Protein AF-A0A7S2SNA8-F1 (afdb_monomer_lite)

Organism: NCBI:txid1034831

Structure (mmCIF, N/CA/C/O backbone):
data_AF-A0A7S2SNA8-F1
#
_entry.id   AF-A0A7S2SNA8-F1
#
loop_
_atom_site.group_PDB
_atom_site.id
_atom_site.type_symbol
_atom_site.label_atom_id
_atom_site.label_alt_id
_atom_site.label_comp_id
_atom_site.label_asym_id
_atom_site.label_entity_id
_atom_site.label_seq_id
_atom_site.pdbx_PDB_ins_code
_atom_site.Cartn_x
_atom_site.Cartn_y
_atom_site.Cartn_z
_atom_site.occupancy
_atom_site.B_iso_or_equiv
_atom_site.auth_seq_id
_atom_site.auth_comp_id
_atom_site.auth_asym_id
_atom_site.auth_atom_id
_atom_site.pdbx_PDB_model_num
ATOM 1 N N . ASP A 1 1 ? 14.862 50.363 -11.320 1.00 38.59 1 ASP A N 1
ATOM 2 C CA . ASP A 1 1 ? 14.269 49.642 -10.188 1.00 38.59 1 ASP A CA 1
ATOM 3 C C . ASP A 1 1 ? 14.462 48.146 -10.403 1.00 38.59 1 ASP A C 1
ATOM 5 O O . ASP A 1 1 ? 13.887 47.581 -11.326 1.00 38.59 1 ASP A O 1
ATOM 9 N N . PHE A 1 2 ? 15.420 47.554 -9.689 1.00 38.72 2 PHE A N 1
ATOM 10 C CA . PHE A 1 2 ? 15.957 46.203 -9.902 1.00 38.72 2 PHE A CA 1
ATOM 11 C C . PHE A 1 2 ? 15.585 45.321 -8.699 1.00 38.72 2 PHE A C 1
ATOM 13 O O . PHE A 1 2 ? 16.387 45.181 -7.785 1.00 38.72 2 PHE A O 1
ATOM 20 N N . THR A 1 3 ? 14.384 44.734 -8.673 1.00 37.47 3 THR A N 1
ATOM 21 C CA . THR A 1 3 ? 13.951 43.837 -7.574 1.00 37.47 3 THR A CA 1
ATOM 22 C C . THR A 1 3 ? 12.912 42.788 -8.014 1.00 37.47 3 THR A C 1
ATOM 24 O O . THR A 1 3 ? 11.894 42.579 -7.364 1.00 37.47 3 THR A O 1
ATOM 27 N N . ARG A 1 4 ? 13.162 42.064 -9.115 1.00 33.78 4 ARG A N 1
ATOM 28 C CA . ARG A 1 4 ? 12.485 40.774 -9.373 1.00 33.78 4 ARG A CA 1
ATOM 29 C C . ARG A 1 4 ? 13.491 39.633 -9.208 1.00 33.78 4 ARG A C 1
ATOM 31 O O . ARG A 1 4 ? 14.472 39.623 -9.956 1.00 33.78 4 ARG A O 1
ATOM 38 N N . PRO A 1 5 ? 13.287 38.674 -8.287 1.00 30.11 5 PRO A N 1
ATOM 39 C CA . PRO A 1 5 ? 14.091 37.462 -8.266 1.00 30.11 5 PRO A CA 1
ATOM 40 C C . PRO A 1 5 ? 13.868 36.694 -9.571 1.00 30.11 5 PRO A C 1
ATOM 42 O O . PRO A 1 5 ? 12.736 36.422 -9.972 1.00 30.11 5 PRO A O 1
ATOM 45 N N . ARG A 1 6 ? 14.967 36.397 -10.266 1.00 32.38 6 ARG A N 1
ATOM 46 C CA . ARG A 1 6 ? 14.988 35.531 -11.445 1.00 32.38 6 ARG A CA 1
ATOM 47 C C . ARG A 1 6 ? 14.644 34.110 -11.006 1.00 32.38 6 ARG A C 1
ATOM 49 O O . ARG A 1 6 ? 15.236 33.601 -10.060 1.00 32.38 6 ARG A O 1
ATOM 56 N N . THR A 1 7 ? 13.716 33.478 -11.712 1.00 28.47 7 THR A N 1
ATOM 57 C CA . THR A 1 7 ? 13.429 32.049 -11.595 1.00 28.47 7 THR A CA 1
ATOM 58 C C . THR A 1 7 ? 14.688 31.251 -11.932 1.00 28.47 7 THR A C 1
ATOM 60 O O . THR A 1 7 ? 15.226 31.355 -13.034 1.00 28.47 7 THR A O 1
ATOM 63 N N . MET A 1 8 ? 15.177 30.461 -10.979 1.00 22.31 8 MET A N 1
ATOM 64 C CA . MET A 1 8 ? 16.245 29.498 -11.225 1.00 22.31 8 MET A CA 1
ATOM 65 C C . MET A 1 8 ? 15.582 28.176 -11.611 1.00 22.31 8 MET A C 1
ATOM 67 O O . MET A 1 8 ? 15.071 27.450 -10.767 1.00 22.31 8 MET A O 1
ATOM 71 N N . LYS A 1 9 ? 15.516 27.909 -12.919 1.00 27.73 9 LYS A N 1
ATOM 72 C CA . LYS A 1 9 ? 15.167 26.591 -13.453 1.00 27.73 9 LYS A CA 1
ATOM 73 C C . LYS A 1 9 ? 16.425 25.732 -13.416 1.00 27.73 9 LYS A C 1
ATOM 75 O O . LYS A 1 9 ? 17.368 26.006 -14.155 1.00 27.73 9 LYS A O 1
ATOM 80 N N . SER A 1 10 ? 16.430 24.706 -12.579 1.00 22.88 10 SER A N 1
ATOM 81 C CA . SER A 1 10 ? 17.456 23.666 -12.598 1.00 22.88 10 SER A CA 1
ATOM 82 C C . SER A 1 10 ? 16.981 22.550 -13.522 1.00 22.88 10 SER A C 1
ATOM 84 O O . SER A 1 10 ? 16.102 21.777 -13.162 1.00 22.88 10 SER A O 1
ATOM 86 N N . VAL A 1 11 ? 17.544 22.483 -14.726 1.00 28.69 11 VAL A N 1
ATOM 87 C CA . VAL A 1 11 ? 17.489 21.298 -15.589 1.00 28.69 11 VAL A CA 1
ATOM 88 C C . VAL A 1 11 ? 18.879 20.690 -15.542 1.00 28.69 11 VAL A C 1
ATOM 90 O O . VAL A 1 11 ? 19.842 21.335 -15.951 1.00 28.69 11 VAL A O 1
ATOM 93 N N . VAL A 1 12 ? 18.990 19.461 -15.046 1.00 23.00 12 VAL A N 1
ATOM 94 C CA . VAL A 1 12 ? 20.198 18.652 -15.203 1.00 23.00 12 VAL A CA 1
ATOM 95 C C . VAL A 1 12 ? 19.797 17.418 -15.992 1.00 23.00 12 VAL A C 1
ATOM 97 O O . VAL A 1 12 ? 19.046 16.575 -15.516 1.00 23.00 12 VAL A O 1
ATOM 100 N N . SER A 1 13 ? 20.274 17.362 -17.231 1.00 25.98 13 SER A N 1
ATOM 101 C CA . SER A 1 13 ? 20.223 16.181 -18.082 1.00 25.98 13 SER A CA 1
ATOM 102 C C . SER A 1 13 ? 21.594 15.513 -18.033 1.00 25.98 13 SER A C 1
ATOM 104 O O . SER A 1 13 ? 22.606 16.138 -18.347 1.00 25.98 13 SER A O 1
ATOM 106 N N . LEU A 1 14 ? 21.634 14.243 -17.632 1.00 23.27 14 LEU A N 1
ATOM 107 C CA . LEU A 1 14 ? 22.725 13.340 -17.989 1.00 23.27 14 LEU A CA 1
ATOM 108 C C . LEU A 1 14 ? 22.134 12.206 -18.834 1.00 23.27 14 LEU A C 1
ATOM 110 O O . LEU A 1 14 ? 21.090 11.663 -18.469 1.00 23.27 14 LEU A O 1
ATOM 114 N N . PRO A 1 15 ? 22.758 11.853 -19.969 1.00 31.41 15 PRO A N 1
ATOM 115 C CA . PRO A 1 15 ? 22.242 10.813 -20.832 1.00 31.41 15 PRO A CA 1
ATOM 116 C C . PRO A 1 15 ? 22.567 9.435 -20.240 1.00 31.41 15 PRO A C 1
ATOM 118 O O . PRO A 1 15 ? 23.683 9.184 -19.793 1.00 31.41 15 PRO A O 1
ATOM 121 N N . LEU A 1 16 ? 21.597 8.527 -20.345 1.00 30.33 16 LEU A N 1
ATOM 122 C CA . LEU A 1 16 ? 21.789 7.076 -20.322 1.00 30.33 16 LEU A CA 1
ATOM 123 C C . LEU A 1 16 ? 22.059 6.394 -18.963 1.00 30.33 16 LEU A C 1
ATOM 125 O O . LEU A 1 16 ? 22.978 5.595 -18.847 1.00 30.33 16 LEU A O 1
ATOM 129 N N . VAL A 1 17 ? 21.189 6.603 -17.976 1.00 31.48 17 VAL A N 1
ATOM 130 C CA . VAL A 1 17 ? 20.861 5.615 -16.927 1.00 31.48 17 VAL A CA 1
ATOM 131 C C . VAL A 1 17 ? 19.380 5.828 -16.603 1.00 31.48 17 VAL A C 1
ATOM 133 O O . VAL A 1 17 ? 18.940 6.976 -16.577 1.00 31.48 17 VAL A O 1
ATOM 136 N N . VAL A 1 18 ? 18.587 4.770 -16.395 1.00 38.81 18 VAL A N 1
ATOM 137 C CA . VAL A 1 18 ? 17.253 4.896 -15.776 1.00 38.81 18 VAL A CA 1
ATOM 138 C C . VAL A 1 18 ? 17.482 5.412 -14.352 1.00 38.81 18 VAL A C 1
ATOM 140 O O . VAL A 1 18 ? 17.703 4.642 -13.426 1.00 38.81 18 VAL A O 1
ATOM 143 N N . GLY A 1 19 ? 17.587 6.730 -14.206 1.00 41.66 19 GLY A N 1
ATOM 144 C CA . GLY A 1 19 ? 17.782 7.409 -12.935 1.00 41.66 19 GLY A CA 1
ATOM 145 C C . GLY A 1 19 ? 16.422 7.790 -12.384 1.00 41.66 19 GLY A C 1
ATOM 146 O O . GLY A 1 19 ? 15.861 8.800 -12.799 1.00 41.66 19 GLY A O 1
ATOM 147 N N . ILE A 1 20 ? 15.886 6.980 -11.474 1.00 49.72 20 ILE A N 1
ATOM 148 C CA . ILE A 1 20 ? 14.703 7.358 -10.700 1.00 49.72 20 ILE A CA 1
ATOM 149 C C . ILE A 1 20 ? 15.201 8.248 -9.557 1.00 49.72 20 ILE A C 1
ATOM 151 O O . ILE A 1 20 ? 15.836 7.777 -8.616 1.00 49.72 20 ILE A O 1
ATOM 155 N N . LEU A 1 21 ? 14.991 9.558 -9.695 1.00 43.28 21 LEU A N 1
ATOM 156 C CA . LEU A 1 21 ? 15.313 10.566 -8.685 1.00 43.28 21 LEU A CA 1
ATOM 157 C C . LEU A 1 21 ? 14.036 10.907 -7.914 1.00 43.28 21 LEU A C 1
ATOM 159 O O . LEU A 1 21 ? 13.158 11.576 -8.451 1.00 43.28 21 LEU A O 1
ATOM 163 N N . ALA A 1 22 ? 13.947 10.476 -6.657 1.00 46.72 22 ALA A N 1
ATOM 164 C CA . ALA A 1 22 ? 12.952 10.995 -5.725 1.00 46.72 22 ALA A CA 1
ATOM 165 C C . ALA A 1 22 ? 13.478 12.313 -5.131 1.00 46.72 22 ALA A C 1
ATOM 167 O O . ALA A 1 22 ? 14.522 12.326 -4.476 1.00 46.72 22 ALA A O 1
ATOM 168 N N . LEU A 1 23 ? 12.782 13.425 -5.378 1.00 39.56 23 LEU A N 1
ATOM 169 C CA . LEU A 1 23 ? 13.105 14.735 -4.813 1.00 39.56 23 LEU A CA 1
ATOM 170 C C . LEU A 1 23 ? 11.916 15.215 -3.979 1.00 39.56 23 LEU A C 1
ATOM 172 O O . LEU A 1 23 ? 10.863 15.511 -4.531 1.00 39.56 23 LEU A O 1
ATOM 176 N N . ALA A 1 24 ? 12.088 15.310 -2.662 1.00 40.12 24 ALA A N 1
ATOM 177 C CA . ALA A 1 24 ? 11.083 15.901 -1.785 1.00 40.12 24 ALA A CA 1
ATOM 178 C C . ALA A 1 24 ? 11.301 17.422 -1.711 1.00 40.12 24 ALA A C 1
ATOM 180 O O . ALA A 1 24 ? 12.368 17.878 -1.293 1.00 40.12 24 ALA A O 1
ATOM 181 N N . ALA A 1 25 ? 10.309 18.210 -2.122 1.00 36.56 25 ALA A N 1
ATOM 182 C CA . ALA A 1 25 ? 10.296 19.660 -1.956 1.00 36.56 25 ALA A CA 1
ATOM 183 C C . ALA A 1 25 ? 9.098 20.040 -1.078 1.00 36.56 25 ALA A C 1
ATOM 185 O O . ALA A 1 25 ? 7.966 19.767 -1.449 1.00 36.56 25 ALA A O 1
ATOM 186 N N . VAL A 1 26 ? 9.343 20.668 0.077 1.00 38.81 26 VAL A N 1
ATOM 187 C CA . VAL A 1 26 ? 8.277 21.223 0.928 1.00 38.81 26 VAL A CA 1
ATOM 188 C C . VAL A 1 26 ? 8.165 22.711 0.672 1.00 38.81 26 VAL A C 1
ATOM 190 O O . VAL A 1 26 ? 9.121 23.465 0.868 1.00 38.81 26 VAL A O 1
ATOM 193 N N . THR A 1 27 ? 6.980 23.149 0.270 1.00 37.78 27 THR A N 1
ATOM 194 C CA . THR A 1 27 ? 6.602 24.558 0.295 1.00 37.78 27 THR A CA 1
ATOM 195 C C . THR A 1 27 ? 6.044 24.891 1.676 1.00 37.78 27 THR A C 1
ATOM 197 O O . THR A 1 27 ? 4.845 24.827 1.914 1.00 37.78 27 THR A O 1
ATOM 200 N N . GLY A 1 28 ? 6.935 25.239 2.602 1.00 37.12 28 GLY A N 1
ATOM 201 C CA . GLY A 1 28 ? 6.608 25.758 3.928 1.00 37.12 28 GLY A CA 1
ATOM 202 C C . GLY A 1 28 ? 7.596 26.858 4.310 1.00 37.12 28 GLY A C 1
ATOM 203 O O . GLY A 1 28 ? 8.728 26.870 3.824 1.00 37.12 28 GLY A O 1
ATOM 204 N N . SER A 1 29 ? 7.162 27.817 5.132 1.00 38.66 29 SER A N 1
ATOM 205 C CA . SER A 1 29 ? 8.003 28.921 5.617 1.00 38.66 29 SER A CA 1
ATOM 206 C C . SER A 1 29 ? 9.366 28.416 6.120 1.00 38.66 29 SER A C 1
ATOM 208 O O . SER A 1 29 ? 9.423 27.350 6.733 1.00 38.66 29 SER A O 1
ATOM 210 N N . PRO A 1 30 ? 10.466 29.157 5.890 1.00 39.56 30 PRO A N 1
ATOM 211 C CA . PRO A 1 30 ? 11.815 28.695 6.198 1.00 39.56 30 PRO A CA 1
ATOM 212 C C . PRO A 1 30 ? 12.008 28.584 7.717 1.00 39.56 30 PRO A C 1
ATOM 214 O O . PRO A 1 30 ? 12.331 29.559 8.391 1.00 39.56 30 PRO A O 1
ATOM 217 N N . GLY A 1 31 ? 11.792 27.383 8.245 1.00 42.78 31 GLY A N 1
ATOM 218 C CA . GLY A 1 31 ? 12.049 26.998 9.626 1.00 42.78 31 GLY A CA 1
ATOM 219 C C . GLY A 1 31 ? 12.249 25.486 9.715 1.00 42.78 31 GLY A C 1
ATOM 220 O O . GLY A 1 31 ? 11.305 24.735 9.520 1.00 42.78 31 GLY A O 1
ATOM 221 N N . ASP A 1 32 ? 13.494 25.064 9.947 1.00 40.72 32 ASP A N 1
ATOM 222 C CA . ASP A 1 32 ? 13.979 23.786 10.512 1.00 40.72 32 ASP A CA 1
ATOM 223 C C . ASP A 1 32 ? 13.424 22.411 10.076 1.00 40.72 32 ASP A C 1
ATOM 225 O O . ASP A 1 32 ? 13.879 21.387 10.589 1.00 40.72 32 ASP A O 1
ATOM 229 N N . HIS A 1 33 ? 12.525 22.299 9.103 1.00 48.00 33 HIS A N 1
ATOM 230 C CA . HIS A 1 33 ? 12.057 20.994 8.630 1.00 48.00 33 HIS A CA 1
ATOM 231 C C . HIS A 1 33 ? 13.022 20.392 7.601 1.00 48.00 33 HIS A C 1
ATOM 233 O O . HIS A 1 33 ? 12.769 20.398 6.397 1.00 48.00 33 HIS A O 1
ATOM 239 N N . GLN A 1 34 ? 14.144 19.844 8.071 1.00 51.91 34 GLN A N 1
ATOM 240 C CA . GLN A 1 34 ? 14.931 18.915 7.265 1.00 51.91 34 GLN A CA 1
ATOM 241 C C . GLN A 1 34 ? 14.107 17.630 7.107 1.00 51.91 34 GLN A C 1
ATOM 243 O O . GLN A 1 34 ? 14.054 16.808 8.020 1.00 51.91 34 GLN A O 1
ATOM 248 N N . LEU A 1 35 ? 13.415 17.484 5.973 1.00 57.09 35 LEU A N 1
ATOM 249 C CA . LEU A 1 35 ? 12.739 16.237 5.629 1.00 57.09 35 LEU A CA 1
ATOM 250 C C . LEU A 1 35 ? 13.776 15.118 5.553 1.00 57.09 35 LEU A C 1
ATOM 252 O O . LEU A 1 35 ? 14.641 15.111 4.674 1.00 57.09 35 LEU A O 1
ATOM 256 N N . ALA A 1 36 ? 13.685 14.170 6.476 1.00 66.56 36 ALA A N 1
ATOM 257 C CA . ALA A 1 36 ? 14.364 12.896 6.344 1.00 66.56 36 ALA A CA 1
ATOM 258 C C . ALA A 1 36 ? 13.377 11.932 5.688 1.00 66.56 36 ALA A C 1
ATOM 260 O O . ALA A 1 36 ? 12.328 11.661 6.265 1.00 66.56 36 ALA A O 1
ATOM 261 N N . LEU A 1 37 ? 13.714 11.423 4.502 1.00 81.00 37 LEU A N 1
ATOM 262 C CA . LEU A 1 37 ? 13.030 10.287 3.887 1.00 81.00 37 LEU A CA 1
ATOM 263 C C . LEU A 1 37 ? 13.939 9.061 4.064 1.00 81.00 37 LEU A C 1
ATOM 265 O O . LEU A 1 37 ? 14.864 8.878 3.268 1.00 81.00 37 LEU A O 1
ATOM 269 N N . PRO A 1 38 ? 13.778 8.270 5.142 1.00 89.56 38 PRO A N 1
ATOM 270 C CA . PRO A 1 38 ? 14.676 7.158 5.425 1.00 89.56 38 PRO A CA 1
ATOM 271 C C . PRO A 1 38 ? 14.546 6.079 4.353 1.00 89.56 38 PRO A C 1
ATOM 273 O O . PRO A 1 38 ? 13.438 5.784 3.919 1.00 89.56 38 PRO A O 1
ATOM 276 N N . LEU A 1 39 ? 15.660 5.451 3.980 1.00 92.56 39 LEU A N 1
ATOM 277 C CA . LEU A 1 39 ? 15.643 4.217 3.200 1.00 92.56 39 LEU A CA 1
ATOM 278 C C . LEU A 1 39 ? 15.584 3.021 4.156 1.00 92.56 39 LEU A C 1
ATOM 280 O O . LEU A 1 39 ? 16.464 2.857 5.002 1.00 92.56 39 LEU A O 1
ATOM 284 N N . VAL A 1 40 ? 14.560 2.187 4.014 1.00 95.94 40 VAL A N 1
ATOM 285 C CA . VAL A 1 40 ? 14.365 0.948 4.766 1.00 95.94 40 VAL A CA 1
ATOM 286 C C . VAL A 1 40 ? 14.519 -0.222 3.805 1.00 95.94 40 VAL A C 1
ATOM 288 O O . VAL A 1 40 ? 13.740 -0.367 2.869 1.00 95.94 40 VAL A O 1
ATOM 291 N N . GLU A 1 41 ? 15.513 -1.070 4.050 1.00 97.69 41 GLU A N 1
ATOM 292 C CA . GLU A 1 41 ? 15.748 -2.281 3.264 1.00 97.69 41 GLU A CA 1
ATOM 293 C C . GLU A 1 41 ? 15.209 -3.510 4.009 1.00 97.69 41 GLU A C 1
ATOM 295 O O . GLU A 1 41 ? 15.500 -3.713 5.194 1.00 97.69 41 GLU A O 1
ATOM 300 N N . ILE A 1 42 ? 14.404 -4.338 3.336 1.00 97.94 42 ILE A N 1
ATOM 301 C CA . ILE A 1 42 ? 13.748 -5.500 3.947 1.00 97.94 42 ILE A CA 1
ATOM 302 C C . ILE A 1 42 ? 13.939 -6.743 3.096 1.00 97.94 42 ILE A C 1
ATOM 304 O O . ILE A 1 42 ? 13.513 -6.806 1.950 1.00 97.94 42 ILE A O 1
ATOM 308 N N . HIS A 1 43 ? 14.467 -7.786 3.729 1.00 97.06 43 HIS A N 1
ATOM 309 C CA . HIS A 1 43 ? 14.541 -9.136 3.178 1.00 97.06 43 HIS A CA 1
ATOM 310 C C . HIS A 1 43 ? 13.560 -10.035 3.922 1.00 97.06 43 HIS A C 1
ATOM 312 O O . HIS A 1 43 ? 13.572 -10.063 5.158 1.00 97.06 43 HIS A O 1
ATOM 318 N N . ALA A 1 44 ? 12.712 -10.764 3.198 1.00 96.12 44 ALA A N 1
ATOM 319 C CA . ALA A 1 44 ? 11.712 -11.631 3.810 1.00 96.12 44 ALA A CA 1
ATOM 320 C C . ALA A 1 44 ? 11.374 -12.866 2.969 1.00 96.12 44 ALA A C 1
ATOM 322 O O . ALA A 1 44 ? 11.377 -12.853 1.737 1.00 96.12 44 ALA A O 1
ATOM 323 N N . SER A 1 45 ? 11.034 -13.941 3.674 1.00 93.88 45 SER A N 1
ATOM 324 C CA . SER A 1 45 ? 10.670 -15.241 3.106 1.00 93.88 45 SER A CA 1
ATOM 325 C C . SER A 1 45 ? 9.182 -15.568 3.235 1.00 93.88 45 SER A C 1
ATOM 327 O O . SER A 1 45 ? 8.710 -16.512 2.613 1.00 93.88 45 SER A O 1
ATOM 329 N N . THR A 1 46 ? 8.427 -14.771 4.000 1.00 95.00 46 THR A N 1
ATOM 330 C CA . THR A 1 46 ? 6.964 -14.871 4.109 1.00 95.00 46 THR A CA 1
ATOM 331 C C . THR A 1 46 ? 6.322 -13.479 4.183 1.00 95.00 46 THR A C 1
ATOM 333 O O . THR A 1 46 ? 6.980 -12.544 4.656 1.00 95.00 46 THR A O 1
ATOM 336 N N . PRO A 1 47 ? 5.039 -13.324 3.797 1.00 95.88 47 PRO A N 1
ATOM 337 C CA . PRO A 1 47 ? 4.330 -12.046 3.915 1.00 95.88 47 PRO A CA 1
ATOM 338 C C . PRO A 1 47 ? 4.273 -11.526 5.362 1.00 95.88 47 PRO A C 1
ATOM 340 O O . PRO A 1 47 ? 4.556 -10.360 5.636 1.00 95.88 47 PRO A O 1
ATOM 343 N N . ARG A 1 48 ? 4.016 -12.420 6.327 1.00 97.88 48 ARG A N 1
ATOM 344 C CA . ARG A 1 48 ? 3.997 -12.085 7.758 1.00 97.88 48 ARG A CA 1
ATOM 345 C C . ARG A 1 48 ? 5.344 -11.568 8.255 1.00 97.88 48 ARG A C 1
ATOM 347 O O . ARG A 1 48 ? 5.403 -10.592 9.001 1.00 97.88 48 ARG A O 1
ATOM 354 N N . GLU A 1 49 ? 6.437 -12.210 7.839 1.00 98.38 49 GLU A N 1
ATOM 355 C CA . GLU A 1 49 ? 7.792 -11.760 8.159 1.00 98.38 49 GLU A CA 1
ATOM 356 C C . GLU A 1 49 ? 8.093 -10.393 7.544 1.00 98.38 49 GLU A C 1
ATOM 358 O O . GLU A 1 49 ? 8.656 -9.540 8.233 1.00 98.38 49 GLU A O 1
ATOM 363 N N . PHE A 1 50 ? 7.719 -10.191 6.279 1.00 98.25 50 PHE A N 1
ATOM 364 C CA . PHE A 1 50 ? 7.895 -8.926 5.576 1.00 98.25 50 PHE A CA 1
ATOM 365 C C . PHE A 1 50 ? 7.220 -7.782 6.337 1.00 98.25 50 PHE A C 1
ATOM 367 O O . PHE A 1 50 ? 7.898 -6.841 6.756 1.00 98.25 50 PHE A O 1
ATOM 374 N N . GLY A 1 51 ? 5.928 -7.935 6.639 1.00 98.56 51 GLY A N 1
ATOM 375 C CA . GLY A 1 51 ? 5.185 -6.967 7.437 1.00 98.56 51 GLY A CA 1
ATOM 376 C C . GLY A 1 51 ? 5.819 -6.731 8.808 1.00 98.56 51 GLY A C 1
ATOM 377 O O . GLY A 1 51 ? 6.003 -5.590 9.218 1.00 98.56 51 GLY A O 1
ATOM 378 N N . ARG A 1 52 ? 6.234 -7.792 9.514 1.00 98.88 52 ARG A N 1
ATOM 379 C CA . ARG A 1 52 ? 6.848 -7.681 10.850 1.00 98.88 52 ARG A CA 1
ATOM 380 C C . ARG A 1 52 ? 8.163 -6.917 10.835 1.00 98.88 52 ARG A C 1
ATOM 382 O O . ARG A 1 52 ? 8.411 -6.119 11.737 1.00 98.88 52 ARG A O 1
ATOM 389 N N . ARG A 1 53 ? 9.011 -7.141 9.831 1.00 98.75 53 ARG A N 1
ATOM 390 C CA . ARG A 1 53 ? 10.264 -6.390 9.664 1.00 98.75 53 ARG A CA 1
ATOM 391 C C . ARG A 1 53 ? 9.981 -4.925 9.336 1.00 98.75 53 ARG A C 1
ATOM 393 O O . ARG A 1 53 ? 10.605 -4.058 9.941 1.00 98.75 53 ARG A O 1
ATOM 400 N N . MET A 1 54 ? 9.004 -4.658 8.470 1.00 98.56 54 MET A N 1
ATOM 401 C CA . MET A 1 54 ? 8.608 -3.297 8.100 1.00 98.56 54 MET A CA 1
ATOM 402 C C . MET A 1 54 ? 8.034 -2.529 9.289 1.00 98.56 54 MET A C 1
ATOM 404 O O . MET A 1 54 ? 8.512 -1.446 9.613 1.00 98.56 54 MET A O 1
ATOM 408 N N . GLY A 1 55 ? 7.081 -3.127 10.006 1.00 98.62 55 GLY A N 1
ATOM 409 C CA . GLY A 1 55 ? 6.492 -2.541 11.207 1.00 98.62 55 GLY A CA 1
ATOM 410 C C . GLY A 1 55 ? 7.523 -2.286 12.306 1.00 98.62 55 GLY A C 1
ATOM 411 O O . GLY A 1 55 ? 7.451 -1.265 12.982 1.00 98.62 55 GLY A O 1
ATOM 412 N N . ALA A 1 56 ? 8.516 -3.168 12.468 1.00 98.81 56 ALA A N 1
ATOM 413 C CA . ALA A 1 56 ? 9.594 -2.970 13.436 1.00 98.81 56 ALA A CA 1
ATOM 414 C C . ALA A 1 56 ? 10.530 -1.819 13.035 1.00 98.81 56 ALA A C 1
ATOM 416 O O . ALA A 1 56 ? 10.877 -0.998 13.884 1.00 98.81 56 ALA A O 1
ATOM 417 N N . ALA A 1 57 ? 10.904 -1.735 11.755 1.00 98.31 57 ALA A N 1
ATOM 418 C CA . ALA A 1 57 ? 11.750 -0.663 11.233 1.00 98.31 57 ALA A CA 1
ATOM 419 C C . ALA A 1 57 ? 11.062 0.710 11.311 1.00 98.31 57 ALA A C 1
ATOM 421 O O . ALA A 1 57 ? 11.693 1.698 11.679 1.00 98.31 57 ALA A O 1
ATOM 422 N N . ALA A 1 58 ? 9.757 0.763 11.037 1.00 97.69 58 ALA A N 1
ATOM 423 C CA . ALA A 1 58 ? 8.962 1.988 11.050 1.00 97.69 58 ALA A CA 1
ATOM 424 C C . ALA A 1 58 ? 8.237 2.243 12.385 1.00 97.69 58 ALA A C 1
ATOM 426 O O . ALA A 1 58 ? 7.436 3.168 12.472 1.00 97.69 58 ALA A O 1
ATOM 427 N N . LYS A 1 59 ? 8.505 1.472 13.450 1.00 98.50 59 LYS A N 1
ATOM 428 C CA . LYS A 1 59 ? 7.722 1.490 14.703 1.00 98.50 59 LYS A CA 1
ATOM 429 C C . LYS A 1 59 ? 7.493 2.892 15.273 1.00 98.50 59 LYS A C 1
ATOM 431 O O . LYS A 1 59 ? 6.370 3.241 15.635 1.00 98.50 59 LYS A O 1
ATOM 436 N N . THR A 1 60 ? 8.551 3.698 15.352 1.00 97.44 60 THR A N 1
ATOM 437 C CA . THR A 1 60 ? 8.473 5.071 15.875 1.00 97.44 60 THR A CA 1
ATOM 438 C C . THR A 1 60 ? 7.700 5.995 14.934 1.00 97.44 60 THR A C 1
ATOM 440 O O . THR A 1 60 ? 6.934 6.832 15.406 1.00 97.44 60 THR A O 1
ATOM 443 N N . LEU A 1 61 ? 7.856 5.824 13.618 1.00 96.81 61 LEU A N 1
ATOM 444 C CA . LEU A 1 61 ? 7.139 6.608 12.610 1.00 96.81 61 LEU A CA 1
ATOM 445 C C . LEU A 1 61 ? 5.640 6.284 12.626 1.00 96.81 61 LEU A C 1
ATOM 447 O O . LEU A 1 61 ? 4.827 7.200 12.677 1.00 96.81 61 LEU A O 1
ATOM 451 N N . ILE A 1 62 ? 5.282 4.996 12.701 1.00 98.44 62 ILE A N 1
ATOM 452 C CA . ILE A 1 62 ? 3.899 4.517 12.855 1.00 98.44 62 ILE A CA 1
ATOM 453 C C . ILE A 1 62 ? 3.281 5.115 14.116 1.00 98.44 62 ILE A C 1
ATOM 455 O O . ILE A 1 62 ? 2.195 5.684 14.073 1.00 98.44 62 ILE A O 1
ATOM 459 N N . ALA A 1 63 ? 3.980 5.023 15.251 1.00 98.25 63 ALA A N 1
ATOM 460 C CA . ALA A 1 63 ? 3.463 5.550 16.505 1.00 98.25 63 ALA A CA 1
ATOM 461 C C . ALA A 1 63 ? 3.232 7.066 16.459 1.00 98.25 63 ALA A C 1
ATOM 463 O O . ALA A 1 63 ? 2.235 7.533 17.007 1.00 98.25 63 ALA A O 1
ATOM 464 N N . ARG A 1 64 ? 4.125 7.809 15.796 1.00 96.50 64 ARG A N 1
ATOM 465 C CA . ARG A 1 64 ? 3.992 9.252 15.591 1.00 96.50 64 ARG A CA 1
ATOM 466 C C . ARG A 1 64 ? 2.811 9.585 14.681 1.00 96.50 64 ARG A C 1
ATOM 468 O O . ARG A 1 64 ? 1.958 10.355 15.104 1.00 96.50 64 ARG A O 1
ATOM 475 N N . ARG A 1 65 ? 2.735 8.975 13.494 1.00 95.94 65 ARG A N 1
ATOM 476 C CA . ARG A 1 65 ? 1.650 9.198 12.525 1.00 95.94 65 ARG A CA 1
ATOM 477 C C . ARG A 1 65 ? 0.291 8.934 13.158 1.00 95.94 65 ARG A C 1
ATOM 479 O O . ARG A 1 65 ? -0.592 9.777 13.102 1.00 95.94 65 ARG A O 1
ATOM 486 N N . PHE A 1 66 ? 0.153 7.801 13.849 1.00 97.50 66 PHE A N 1
ATOM 487 C CA . PHE A 1 66 ? -1.119 7.400 14.454 1.00 97.50 66 PHE A CA 1
ATOM 488 C C . PHE A 1 66 ? -1.534 8.373 15.556 1.00 97.50 66 PHE A C 1
ATOM 490 O O . PHE A 1 66 ? -2.697 8.737 15.631 1.00 97.50 66 PHE A O 1
ATOM 497 N N . ALA A 1 67 ? -0.588 8.857 16.368 1.00 96.31 67 ALA A N 1
ATOM 498 C CA . ALA A 1 67 ? -0.881 9.852 17.397 1.00 96.31 67 ALA A CA 1
ATOM 499 C C . ALA A 1 67 ? -1.344 11.206 16.825 1.00 96.31 67 ALA A C 1
ATOM 501 O O . ALA A 1 67 ? -2.025 11.949 17.528 1.00 96.31 67 ALA A O 1
ATOM 502 N N . GLN A 1 68 ? -0.969 11.529 15.585 1.00 91.50 68 GLN A N 1
ATOM 503 C CA . GLN A 1 68 ? -1.297 12.789 14.910 1.00 91.50 68 GLN A CA 1
ATOM 504 C C . GLN A 1 68 ? -2.529 12.684 13.996 1.00 91.50 68 GLN A C 1
ATOM 506 O O . GLN A 1 68 ? -3.061 13.709 13.586 1.00 91.50 68 GLN A O 1
ATOM 511 N N . CYS A 1 69 ? -2.992 11.471 13.689 1.00 91.06 69 CYS A N 1
ATOM 512 C CA . CYS A 1 69 ? -4.082 11.233 12.750 1.00 91.06 69 CYS A CA 1
ATOM 513 C C . CYS A 1 69 ? -5.443 11.233 13.470 1.00 91.06 69 CYS A C 1
ATOM 515 O O . CYS A 1 69 ? -5.883 10.219 14.015 1.00 91.06 69 CYS A O 1
ATOM 517 N N . GLU A 1 70 ? -6.122 12.382 13.488 1.00 89.56 70 GLU A N 1
ATOM 518 C CA . GLU A 1 70 ? -7.461 12.520 14.086 1.00 89.56 70 GLU A CA 1
ATOM 519 C C . GLU A 1 70 ? -8.499 11.630 13.388 1.00 89.56 70 GLU A C 1
ATOM 521 O O . GLU A 1 70 ? -9.299 10.972 14.054 1.00 89.56 70 GLU A O 1
ATOM 526 N N . GLU A 1 71 ? -8.413 11.520 12.062 1.00 88.12 71 GLU A N 1
ATOM 527 C CA . GLU A 1 71 ? -9.303 10.685 11.255 1.00 88.12 71 GLU A CA 1
ATOM 528 C C . GLU A 1 71 ? -9.222 9.198 11.643 1.00 88.12 71 GLU A C 1
ATOM 530 O O . GLU A 1 71 ? -10.253 8.544 11.812 1.00 88.12 71 GLU A O 1
ATOM 535 N N . LEU A 1 72 ? -8.013 8.666 11.877 1.00 93.56 72 LEU A N 1
ATOM 536 C CA . LEU A 1 72 ? -7.824 7.302 12.384 1.00 93.56 72 LEU A CA 1
ATOM 537 C C . LEU A 1 72 ? -8.530 7.111 13.733 1.00 93.56 72 LEU A C 1
ATOM 539 O O . LEU A 1 72 ? -9.205 6.102 13.946 1.00 93.56 72 LEU A O 1
ATOM 543 N N . HIS A 1 73 ? -8.386 8.067 14.653 1.00 93.75 73 HIS A N 1
ATOM 544 C CA . HIS A 1 73 ? -9.012 7.983 15.972 1.00 93.75 73 HIS A CA 1
ATOM 545 C C . HIS A 1 73 ? -10.543 8.013 15.894 1.00 93.75 73 HIS A C 1
ATOM 547 O O . HIS A 1 73 ? -11.209 7.274 16.628 1.00 93.75 73 HIS A O 1
ATOM 553 N N . ASP A 1 74 ? -11.108 8.838 15.015 1.00 91.38 74 ASP A N 1
ATOM 554 C CA . ASP A 1 74 ? -12.553 8.927 14.812 1.00 91.38 74 ASP A CA 1
ATOM 555 C C . ASP A 1 74 ? -13.114 7.665 14.144 1.00 91.38 74 ASP A C 1
ATOM 557 O O . ASP A 1 74 ? -14.128 7.127 14.606 1.00 91.38 74 ASP A O 1
ATOM 561 N N . LEU A 1 75 ? -12.414 7.118 13.146 1.00 93.12 75 LEU A N 1
ATOM 562 C CA . LEU A 1 75 ? -12.754 5.838 12.527 1.00 93.12 75 LEU A CA 1
ATOM 563 C C . LEU A 1 75 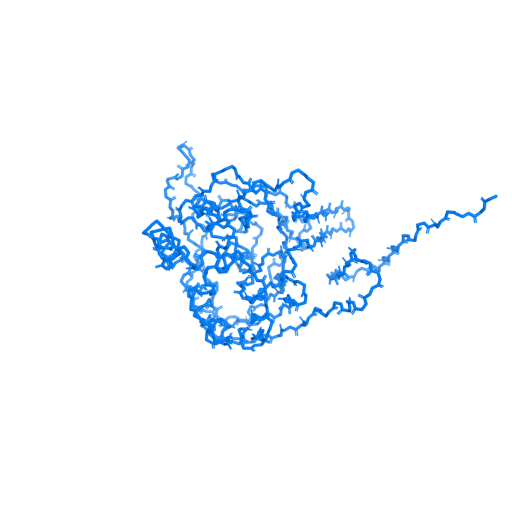? -12.735 4.697 13.544 1.00 93.12 75 LEU A C 1
ATOM 565 O O . LEU A 1 75 ? -13.719 3.966 13.664 1.00 93.12 75 LEU A O 1
ATOM 569 N N . LEU A 1 76 ? -11.664 4.564 14.330 1.00 95.81 76 LEU A N 1
ATOM 570 C CA . LEU A 1 76 ? -11.570 3.537 15.372 1.00 95.81 76 LEU A CA 1
ATOM 571 C C . LEU A 1 76 ? -12.698 3.678 16.400 1.00 95.81 76 LEU A C 1
ATOM 573 O O . LEU A 1 76 ? -13.340 2.688 16.759 1.00 95.81 76 LEU A O 1
ATOM 577 N N . ARG A 1 77 ? -13.021 4.909 16.818 1.00 94.62 77 ARG A N 1
ATOM 578 C CA . ARG A 1 77 ? -14.159 5.163 17.710 1.00 94.62 77 ARG A CA 1
ATOM 579 C C . ARG A 1 77 ? -15.465 4.676 17.087 1.00 94.62 77 ARG A C 1
ATOM 581 O O . ARG A 1 77 ? -16.241 4.007 17.773 1.00 94.62 77 ARG A O 1
ATOM 588 N N . ALA A 1 78 ? -15.720 4.976 15.816 1.00 91.31 78 ALA A N 1
ATOM 589 C CA . ALA A 1 78 ? -16.932 4.539 15.128 1.00 91.31 78 ALA A CA 1
ATOM 590 C C . ALA A 1 78 ? -17.009 3.009 15.014 1.00 91.31 78 ALA A C 1
ATOM 592 O O . ALA A 1 78 ? -18.064 2.432 15.302 1.00 91.31 78 ALA A O 1
ATOM 593 N N . VAL A 1 79 ? -15.891 2.357 14.678 1.00 92.88 79 VAL A N 1
ATOM 594 C CA . VAL A 1 79 ? -15.759 0.893 14.604 1.00 92.88 79 VAL A CA 1
ATOM 595 C C . VAL A 1 79 ? -16.004 0.236 15.966 1.00 92.88 79 VAL A C 1
ATOM 597 O O . VAL A 1 79 ? -16.605 -0.832 16.036 1.00 92.88 79 VAL A O 1
ATOM 600 N N . HIS A 1 80 ? -15.639 0.868 17.083 1.00 93.94 80 HIS A N 1
ATOM 601 C CA . HIS A 1 80 ? -15.851 0.282 18.415 1.00 93.94 80 HIS A CA 1
ATOM 602 C C . HIS A 1 80 ? -17.228 0.555 19.011 1.00 93.94 80 HIS A C 1
ATOM 604 O O . HIS A 1 80 ? -17.783 -0.297 19.718 1.00 93.94 80 HIS A O 1
ATOM 610 N N . THR A 1 81 ? -17.790 1.731 18.746 1.00 92.56 81 THR A N 1
ATOM 611 C CA . THR A 1 81 ? -18.947 2.242 19.495 1.00 92.56 81 THR A CA 1
ATOM 612 C C . THR A 1 81 ? -20.271 2.160 18.742 1.00 92.56 81 THR A C 1
ATOM 614 O O . THR A 1 81 ? -21.313 2.088 19.392 1.00 92.56 81 THR A O 1
ATOM 617 N N . SER A 1 82 ? -20.267 2.094 17.407 1.00 91.81 82 SER A N 1
ATOM 618 C CA . SER A 1 82 ? -21.496 2.095 16.601 1.00 91.81 82 SER A CA 1
ATOM 619 C C . SER A 1 82 ? -21.756 0.742 15.928 1.00 91.81 82 SER A C 1
ATOM 621 O O . SER A 1 82 ? -20.829 0.033 15.538 1.00 91.81 82 SER A O 1
ATOM 623 N N . ALA A 1 83 ? -23.030 0.355 15.799 1.00 92.44 83 ALA A N 1
ATOM 624 C CA . ALA A 1 83 ? -23.402 -0.873 15.086 1.00 92.44 83 ALA A CA 1
ATOM 625 C C . ALA A 1 83 ? -23.086 -0.770 13.584 1.00 92.44 83 ALA A C 1
ATOM 627 O O . ALA A 1 83 ? -22.648 -1.743 12.975 1.00 92.44 83 ALA A O 1
ATOM 628 N N . GLU A 1 84 ? -23.267 0.425 13.022 1.00 90.50 84 GLU A N 1
ATOM 629 C CA . GLU A 1 84 ? -22.958 0.746 11.632 1.00 90.50 84 GLU A CA 1
ATOM 630 C C . GLU A 1 84 ? -21.456 0.652 11.352 1.00 90.50 84 GLU A C 1
ATOM 632 O O . GLU A 1 84 ? -21.053 -0.123 10.490 1.00 90.50 84 GLU A O 1
ATOM 637 N N . GLY A 1 85 ? -20.611 1.319 12.145 1.00 91.81 85 GLY A N 1
ATOM 638 C CA . GLY A 1 85 ? -19.155 1.254 11.988 1.00 91.81 85 GLY A CA 1
ATOM 639 C C . GLY A 1 85 ? -18.606 -0.172 12.103 1.00 91.81 85 GLY A C 1
ATOM 640 O O . GLY A 1 85 ? -17.759 -0.569 11.305 1.00 91.81 85 GLY A O 1
ATOM 641 N N . LYS A 1 86 ? -19.150 -0.994 13.015 1.00 94.75 86 LYS A N 1
ATOM 642 C CA . LYS A 1 86 ? -18.825 -2.434 13.103 1.00 94.75 86 LYS A CA 1
ATOM 643 C C . LYS A 1 86 ? -19.196 -3.195 11.836 1.00 94.75 86 LYS A C 1
ATOM 645 O O . LYS A 1 86 ? -18.431 -4.049 11.387 1.00 94.75 86 LYS A O 1
ATOM 650 N N . ALA A 1 87 ? -20.376 -2.923 11.280 1.00 94.19 87 ALA A N 1
ATOM 651 C CA . ALA A 1 87 ? -20.851 -3.579 10.068 1.00 94.19 87 ALA A CA 1
ATOM 652 C C . ALA A 1 87 ? -20.003 -3.189 8.848 1.00 94.19 87 ALA A C 1
ATOM 654 O O . ALA A 1 87 ? -19.600 -4.077 8.093 1.00 94.19 87 ALA A O 1
ATOM 655 N N . VAL A 1 88 ? -19.681 -1.898 8.709 1.00 93.56 88 VAL A N 1
ATOM 656 C CA . VAL A 1 88 ? -18.822 -1.348 7.651 1.00 93.56 88 VAL A CA 1
ATOM 657 C C . VAL A 1 88 ? -17.425 -1.956 7.729 1.00 93.56 88 VAL A C 1
ATOM 659 O O . VAL A 1 88 ? -17.010 -2.631 6.787 1.00 93.56 88 VAL A O 1
ATOM 662 N N . TYR A 1 89 ? -16.732 -1.826 8.866 1.00 96.31 89 TYR A N 1
ATOM 663 C CA . TYR A 1 89 ? -15.414 -2.441 9.070 1.00 96.31 89 TYR A CA 1
ATOM 664 C C . TYR A 1 89 ? -15.445 -3.943 8.783 1.00 96.31 89 TYR A C 1
ATOM 666 O O . TYR A 1 89 ? -14.589 -4.466 8.073 1.00 96.31 89 TYR A O 1
ATOM 674 N N . GLY A 1 90 ? -16.467 -4.642 9.283 1.00 96.44 90 GLY A N 1
ATOM 675 C CA . GLY A 1 90 ? -16.626 -6.071 9.056 1.00 96.44 90 GLY A CA 1
ATOM 676 C C . GLY A 1 90 ? -16.760 -6.435 7.576 1.00 96.44 90 GLY A C 1
ATOM 677 O O . GLY A 1 90 ? -16.236 -7.471 7.173 1.00 96.44 90 GLY A O 1
ATOM 678 N N . ALA A 1 91 ? -17.446 -5.624 6.765 1.00 95.06 91 ALA A N 1
ATOM 679 C CA . ALA A 1 91 ? -17.558 -5.847 5.323 1.00 95.06 91 ALA A CA 1
ATOM 680 C C . ALA A 1 91 ? -16.193 -5.727 4.633 1.00 95.06 91 ALA A C 1
ATOM 682 O O . ALA A 1 91 ? -15.761 -6.676 3.980 1.00 95.06 91 ALA A O 1
ATOM 683 N N . PHE A 1 92 ? -15.482 -4.623 4.864 1.00 95.44 92 PHE A N 1
ATOM 684 C CA . PHE A 1 92 ? -14.142 -4.397 4.318 1.00 95.44 92 PHE A CA 1
ATOM 685 C C . PHE A 1 92 ? -13.143 -5.466 4.754 1.00 95.44 92 PHE A C 1
ATOM 687 O O . PHE A 1 92 ? -12.479 -6.075 3.918 1.00 95.44 92 PHE A O 1
ATOM 694 N N . PHE A 1 93 ? -13.077 -5.761 6.053 1.00 96.88 93 PHE A N 1
ATOM 695 C CA . PHE A 1 93 ? -12.127 -6.728 6.595 1.00 96.88 93 PHE A CA 1
ATOM 696 C C . PHE A 1 93 ? -12.354 -8.136 6.041 1.00 96.88 93 PHE A C 1
ATOM 698 O O . PHE A 1 93 ? -11.393 -8.817 5.676 1.00 96.88 93 PHE A O 1
ATOM 705 N N . ARG A 1 94 ? -13.614 -8.588 5.947 1.00 95.00 94 ARG A N 1
ATOM 706 C CA . ARG A 1 94 ? -13.941 -9.901 5.365 1.00 95.00 94 ARG A CA 1
ATOM 707 C C . ARG A 1 94 ? -13.550 -9.972 3.893 1.00 95.00 94 ARG A C 1
ATOM 709 O O . ARG A 1 94 ? -12.934 -10.954 3.489 1.00 95.00 94 ARG A O 1
ATOM 716 N N . ASN A 1 95 ? -13.888 -8.945 3.122 1.00 90.00 95 ASN A N 1
ATOM 717 C CA . ASN A 1 95 ? -13.668 -8.928 1.681 1.00 90.00 95 ASN A CA 1
ATOM 718 C C . ASN A 1 95 ? -12.174 -8.847 1.346 1.00 90.00 95 ASN A C 1
ATOM 720 O O . ASN A 1 95 ? -11.689 -9.658 0.559 1.00 90.00 95 ASN A O 1
ATOM 724 N N . ALA A 1 96 ? -11.423 -7.972 2.020 1.00 90.88 96 ALA A N 1
ATOM 725 C CA . ALA A 1 96 ? -9.969 -7.901 1.895 1.00 90.88 96 ALA A CA 1
ATOM 726 C C . ALA A 1 96 ? -9.287 -9.208 2.337 1.00 90.88 96 ALA A C 1
ATOM 728 O O . ALA A 1 96 ? -8.365 -9.673 1.674 1.00 90.88 96 ALA A O 1
ATOM 729 N N . SER A 1 97 ? -9.771 -9.853 3.406 1.00 92.06 97 SER A N 1
ATOM 730 C CA . SER A 1 97 ? -9.238 -11.149 3.856 1.00 92.06 97 SER A CA 1
ATOM 731 C C . SER A 1 97 ? -9.480 -12.287 2.873 1.00 92.06 97 SER A C 1
ATOM 733 O O . SER A 1 97 ? -8.638 -13.176 2.765 1.00 92.06 97 SER A O 1
ATOM 735 N N . ALA A 1 98 ? -10.611 -12.272 2.169 1.00 86.56 98 ALA A N 1
ATOM 736 C CA . ALA A 1 98 ? -10.913 -13.261 1.144 1.00 86.56 98 ALA A CA 1
ATOM 737 C C . ALA A 1 98 ? -10.103 -13.019 -0.139 1.00 86.56 98 ALA A C 1
ATOM 739 O O . ALA A 1 98 ? -9.580 -13.969 -0.715 1.00 86.56 98 ALA A O 1
ATOM 740 N N . ALA A 1 99 ? -9.988 -11.759 -0.565 1.00 81.88 99 ALA A N 1
ATOM 741 C CA . ALA A 1 99 ? -9.347 -11.383 -1.822 1.00 81.88 99 ALA A CA 1
ATOM 742 C C . ALA A 1 99 ? -7.812 -11.350 -1.736 1.00 81.88 99 ALA A C 1
ATOM 744 O O . ALA A 1 99 ? -7.131 -11.804 -2.650 1.00 81.88 99 ALA A O 1
ATOM 745 N N . PHE A 1 100 ? -7.253 -10.854 -0.629 1.00 88.25 100 PHE A N 1
ATOM 746 C CA . PHE A 1 100 ? -5.817 -10.606 -0.478 1.00 88.25 100 PHE A CA 1
ATOM 747 C C . PHE A 1 100 ? -5.242 -11.244 0.797 1.00 88.25 100 PHE A C 1
ATOM 749 O O . PHE A 1 100 ? -4.673 -10.548 1.644 1.00 88.25 100 PHE A O 1
ATOM 756 N N . PRO A 1 101 ? -5.331 -12.578 0.961 1.00 91.06 101 PRO A N 1
ATOM 757 C CA . PRO A 1 101 ? -4.875 -13.246 2.179 1.00 91.06 101 PRO A CA 1
ATOM 758 C C . PRO A 1 101 ? -3.385 -13.009 2.471 1.00 91.06 101 PRO A C 1
ATOM 760 O O . PRO A 1 101 ? -3.006 -12.877 3.632 1.00 91.06 101 PRO A O 1
ATOM 763 N N . GLN A 1 102 ? -2.534 -12.889 1.443 1.00 92.12 102 GLN A N 1
ATOM 764 C CA . GLN A 1 102 ? -1.111 -12.589 1.644 1.00 92.12 102 GLN A CA 1
ATOM 765 C C . GLN A 1 102 ? -0.876 -11.158 2.147 1.00 92.12 102 GLN A C 1
ATOM 767 O O . GLN A 1 102 ? -0.106 -10.976 3.086 1.00 92.12 102 GLN A O 1
ATOM 772 N N . TYR A 1 103 ? -1.565 -10.154 1.597 1.00 95.06 103 TYR A N 1
ATOM 773 C CA . TYR A 1 103 ? -1.445 -8.769 2.075 1.00 95.06 103 TYR A CA 1
ATOM 774 C C . TYR A 1 103 ? -2.054 -8.596 3.467 1.00 95.06 103 TYR A C 1
ATOM 776 O O . TYR A 1 103 ? -1.546 -7.824 4.276 1.00 95.06 103 TYR A O 1
ATOM 784 N N . MET A 1 104 ? -3.069 -9.390 3.814 1.00 97.00 104 MET A N 1
ATOM 785 C CA . MET A 1 104 ? -3.538 -9.464 5.196 1.00 97.00 104 MET A CA 1
ATOM 786 C C . MET A 1 104 ? -2.482 -10.042 6.141 1.00 97.00 104 MET A C 1
ATOM 788 O O . MET A 1 104 ? -2.373 -9.570 7.272 1.00 97.00 104 MET A O 1
ATOM 792 N N . GLU A 1 105 ? -1.671 -11.010 5.707 1.00 98.00 105 GLU A N 1
ATOM 793 C CA . GLU A 1 105 ? -0.516 -11.461 6.491 1.00 98.00 105 GLU A CA 1
ATOM 794 C C . GLU A 1 105 ? 0.563 -10.369 6.610 1.00 98.00 105 GLU A C 1
ATOM 796 O O . GLU A 1 105 ? 1.149 -10.227 7.684 1.00 98.00 105 GLU A O 1
ATOM 801 N N . GLU A 1 106 ? 0.781 -9.539 5.582 1.00 98.38 106 GLU A N 1
ATOM 802 C CA . GLU A 1 106 ? 1.639 -8.347 5.689 1.00 98.38 106 GLU A CA 1
ATOM 803 C C . GLU A 1 106 ? 1.085 -7.351 6.729 1.00 98.38 106 GLU A C 1
ATOM 805 O O . GLU A 1 106 ? 1.805 -7.007 7.664 1.00 98.38 106 GLU A O 1
ATOM 810 N N . ILE A 1 107 ? -0.200 -6.968 6.665 1.00 98.75 107 ILE A N 1
ATOM 811 C CA . ILE A 1 107 ? -0.881 -6.088 7.647 1.00 98.75 107 ILE A CA 1
ATOM 812 C C . ILE A 1 107 ? -0.728 -6.617 9.069 1.00 98.75 107 ILE A C 1
ATOM 814 O O . ILE A 1 107 ? -0.355 -5.901 10.004 1.00 98.75 107 ILE A O 1
ATOM 818 N N . ARG A 1 108 ? -0.988 -7.910 9.236 1.00 98.88 108 ARG A N 1
ATOM 819 C CA . ARG A 1 108 ? -0.798 -8.608 10.497 1.00 98.88 108 ARG A CA 1
ATOM 820 C C . ARG A 1 108 ? 0.656 -8.490 10.961 1.00 98.88 108 ARG A C 1
ATOM 822 O O . ARG A 1 108 ? 0.912 -8.221 12.133 1.00 98.88 108 ARG A O 1
ATOM 829 N N . GLY A 1 109 ? 1.619 -8.701 10.069 1.00 98.88 109 GLY A N 1
ATOM 830 C CA . GLY A 1 109 ? 3.042 -8.535 10.353 1.00 98.88 109 GLY A CA 1
ATOM 831 C C . GLY A 1 109 ? 3.370 -7.114 10.809 1.00 98.88 109 GLY A C 1
ATOM 832 O O . GLY A 1 109 ? 4.001 -6.948 11.848 1.00 98.88 109 GLY A O 1
ATOM 833 N N . ILE A 1 110 ? 2.898 -6.093 10.088 1.00 98.88 110 ILE A N 1
ATOM 834 C CA . ILE A 1 110 ? 3.109 -4.677 10.429 1.00 98.88 110 ILE A CA 1
ATOM 835 C C . ILE A 1 110 ? 2.638 -4.412 11.857 1.00 98.88 110 ILE A C 1
ATOM 837 O O . ILE A 1 110 ? 3.391 -3.842 12.648 1.00 98.88 110 ILE A O 1
ATOM 841 N N . ALA A 1 111 ? 1.447 -4.899 12.212 1.00 98.88 111 ALA A N 1
ATOM 842 C CA . ALA A 1 111 ? 0.901 -4.787 13.561 1.00 98.88 111 ALA A CA 1
ATOM 843 C C . ALA A 1 111 ? 1.844 -5.400 14.616 1.00 98.88 111 ALA A C 1
ATOM 845 O O . ALA A 1 111 ? 2.181 -4.741 15.602 1.00 98.88 111 ALA A O 1
ATOM 846 N N . GLU A 1 112 ? 2.359 -6.614 14.382 1.00 98.88 112 GLU A N 1
ATOM 847 C CA . GLU A 1 112 ? 3.328 -7.261 15.281 1.00 98.88 112 GLU A CA 1
ATOM 848 C C . GLU A 1 112 ? 4.627 -6.468 15.433 1.00 98.88 112 GLU A C 1
ATOM 850 O O . GLU A 1 112 ? 5.095 -6.251 16.551 1.00 98.88 112 GLU A O 1
ATOM 855 N N . GLY A 1 113 ? 5.219 -6.033 14.319 1.00 98.81 113 GLY A N 1
ATOM 856 C CA . GLY A 1 113 ? 6.479 -5.292 14.322 1.00 98.81 113 GLY A CA 1
ATOM 857 C C . GLY A 1 113 ? 6.358 -3.931 15.006 1.00 98.81 113 GLY A C 1
ATOM 858 O O . GLY A 1 113 ? 7.234 -3.531 15.776 1.00 98.81 113 GLY A O 1
ATOM 859 N N . ALA A 1 114 ? 5.245 -3.241 14.764 1.00 98.69 114 ALA A N 1
ATOM 860 C CA . ALA A 1 114 ? 4.969 -1.924 15.320 1.00 98.69 114 ALA A CA 1
ATOM 861 C C . ALA A 1 114 ? 4.492 -1.976 16.782 1.00 98.69 114 ALA A C 1
ATOM 863 O O . ALA A 1 114 ? 4.548 -0.966 17.485 1.00 98.69 114 ALA A O 1
ATOM 864 N N . GLY A 1 115 ? 4.040 -3.137 17.268 1.00 98.62 115 GLY A N 1
ATOM 865 C CA . GLY A 1 115 ? 3.356 -3.248 18.558 1.00 98.62 115 GLY A CA 1
ATOM 866 C C . GLY A 1 115 ? 1.988 -2.560 18.546 1.00 98.62 115 GLY A C 1
ATOM 867 O O . GLY A 1 115 ? 1.639 -1.877 19.506 1.00 98.62 115 GLY A O 1
ATOM 868 N N . ARG A 1 116 ? 1.255 -2.705 17.440 1.00 98.62 116 ARG A N 1
ATOM 869 C CA . ARG A 1 116 ? -0.104 -2.196 17.216 1.00 98.62 116 ARG A CA 1
ATOM 870 C C . ARG A 1 116 ? -1.077 -3.354 17.031 1.00 98.62 116 ARG A C 1
ATOM 872 O O . ARG A 1 116 ? -0.673 -4.507 16.884 1.00 98.62 116 ARG A O 1
ATOM 879 N N . THR A 1 117 ? -2.367 -3.064 17.055 1.00 98.62 117 THR A N 1
ATOM 880 C CA . THR A 1 117 ? -3.407 -4.042 16.738 1.00 98.62 117 THR A CA 1
ATOM 881 C C . THR A 1 117 ? -3.583 -4.182 15.225 1.00 98.62 117 THR A C 1
ATOM 883 O O . THR A 1 117 ? -3.321 -3.258 14.457 1.00 98.62 117 THR A O 1
ATOM 886 N N . VAL A 1 118 ? -4.053 -5.353 14.784 1.00 98.75 118 VAL A N 1
ATOM 887 C CA . VAL A 1 118 ? -4.404 -5.580 13.369 1.00 98.75 118 VAL A CA 1
ATOM 888 C C . VAL A 1 118 ? -5.505 -4.617 12.922 1.00 98.75 118 VAL A C 1
ATOM 890 O O . VAL A 1 118 ? -5.492 -4.178 11.782 1.00 98.75 118 VAL A O 1
ATOM 893 N N . GLU A 1 119 ? -6.429 -4.277 13.821 1.00 98.44 119 GLU A N 1
ATOM 894 C CA . GLU A 1 119 ? -7.514 -3.333 13.555 1.00 98.44 119 GLU A CA 1
ATOM 895 C C . GLU A 1 119 ? -6.994 -1.909 13.336 1.00 98.44 119 GLU A C 1
ATOM 897 O O . GLU A 1 119 ? -7.369 -1.303 12.342 1.00 98.44 119 GLU A O 1
ATOM 902 N N . GLU A 1 120 ? -6.078 -1.401 14.174 1.00 98.44 120 GLU A N 1
ATOM 903 C CA . GLU A 1 120 ? -5.449 -0.086 13.953 1.00 98.44 120 GLU A CA 1
ATOM 904 C C . GLU A 1 120 ? -4.749 -0.017 12.587 1.00 98.44 120 GLU A C 1
ATOM 906 O O . GLU A 1 120 ? -4.957 0.933 11.838 1.00 98.44 120 GLU A O 1
ATOM 911 N N . ILE A 1 121 ? -3.947 -1.031 12.237 1.00 98.69 121 ILE A N 1
ATOM 912 C CA . ILE A 1 121 ? -3.249 -1.065 10.942 1.00 98.69 121 ILE A CA 1
ATOM 913 C C . ILE A 1 121 ? -4.245 -1.180 9.783 1.00 98.69 121 ILE A C 1
ATOM 915 O O . ILE A 1 121 ? -4.113 -0.473 8.787 1.00 98.69 121 ILE A O 1
ATOM 919 N N . PHE A 1 122 ? -5.248 -2.053 9.894 1.00 98.56 122 PHE A N 1
ATOM 920 C CA . PHE A 1 122 ? -6.238 -2.237 8.837 1.00 98.56 122 PHE A CA 1
ATOM 921 C C . PHE A 1 122 ? -7.081 -0.977 8.623 1.00 98.56 122 PHE A C 1
ATOM 923 O O . PHE A 1 122 ? -7.265 -0.568 7.484 1.00 98.56 122 PHE A O 1
ATOM 930 N N . VAL A 1 123 ? -7.556 -0.336 9.695 1.00 97.50 123 VAL A N 1
ATOM 931 C CA . VAL A 1 123 ? -8.308 0.924 9.602 1.00 97.50 123 VAL A CA 1
ATOM 932 C C . VAL A 1 123 ? -7.447 2.019 8.980 1.00 97.50 123 VAL A C 1
ATOM 934 O O . VAL A 1 123 ? -7.956 2.751 8.140 1.00 97.50 123 VAL A O 1
ATOM 937 N N . MET A 1 124 ? -6.150 2.088 9.304 1.00 96.69 124 MET A N 1
ATOM 938 C CA . MET A 1 124 ? -5.245 3.038 8.651 1.00 96.69 124 MET A CA 1
ATOM 939 C C . MET A 1 124 ? -5.148 2.807 7.137 1.00 96.69 124 MET A C 1
ATOM 941 O O . MET A 1 124 ? -5.261 3.750 6.362 1.00 96.69 124 MET A O 1
ATOM 945 N N . ASN A 1 125 ? -5.014 1.546 6.715 1.00 96.94 125 ASN A N 1
ATOM 946 C CA . ASN A 1 125 ? -4.944 1.168 5.297 1.00 96.94 125 ASN A CA 1
ATOM 947 C C . ASN A 1 125 ? -6.249 1.405 4.525 1.00 96.94 125 ASN A C 1
ATOM 949 O O . ASN A 1 125 ? -6.226 1.405 3.298 1.00 96.94 125 ASN A O 1
ATOM 953 N N . MET A 1 126 ? -7.369 1.551 5.234 1.00 94.50 126 MET A N 1
ATOM 954 C CA . MET A 1 126 ? -8.710 1.711 4.669 1.00 94.50 126 MET A CA 1
ATOM 955 C C . MET A 1 126 ? -9.309 3.086 4.991 1.00 94.50 126 MET A C 1
ATOM 957 O O . MET A 1 126 ? -10.529 3.247 4.965 1.00 94.50 126 MET A O 1
ATOM 961 N N . ARG A 1 127 ? -8.484 4.055 5.402 1.00 90.44 127 ARG A N 1
ATOM 962 C CA . ARG A 1 127 ? -8.947 5.339 5.942 1.00 90.44 127 ARG A CA 1
ATOM 963 C C . ARG A 1 127 ? -9.783 6.119 4.924 1.00 90.44 127 ARG A C 1
ATOM 965 O O . ARG A 1 127 ? -10.894 6.529 5.255 1.00 90.44 127 ARG A O 1
ATOM 972 N N . GLU A 1 128 ? -9.297 6.207 3.685 1.00 86.31 128 GLU A N 1
ATOM 973 C CA . GLU A 1 128 ? -10.008 6.824 2.554 1.00 86.31 128 GLU A CA 1
ATOM 974 C C . GLU A 1 128 ? -11.358 6.138 2.293 1.00 86.31 128 GLU A C 1
ATOM 976 O O . GLU A 1 128 ? -12.388 6.789 2.126 1.00 86.31 128 GLU A O 1
ATOM 981 N N . GLU A 1 129 ? -11.382 4.806 2.290 1.00 90.38 129 GLU A N 1
ATOM 982 C CA . GLU A 1 129 ? -12.565 4.022 1.942 1.00 90.38 129 GLU A CA 1
ATOM 983 C C . GLU A 1 129 ? -13.620 4.014 3.048 1.00 90.38 129 GLU A C 1
ATOM 985 O O . GLU A 1 129 ? -14.818 4.124 2.781 1.00 90.38 129 GLU A O 1
ATOM 990 N N . LEU A 1 130 ? -13.198 3.880 4.305 1.00 91.00 130 LEU A N 1
ATOM 991 C CA . LEU A 1 130 ? -14.101 3.920 5.452 1.00 91.00 130 LEU A CA 1
ATOM 992 C C . LEU A 1 130 ? -14.719 5.314 5.614 1.00 91.00 130 LEU A C 1
ATOM 994 O O . LEU A 1 130 ? -15.868 5.415 6.054 1.00 91.00 130 LEU A O 1
ATOM 998 N N . GLY A 1 131 ? -14.004 6.366 5.202 1.00 86.00 131 GLY A N 1
ATOM 999 C CA . GLY A 1 131 ? -14.476 7.749 5.207 1.00 86.00 131 GLY A CA 1
ATOM 1000 C C . GLY A 1 131 ? -15.730 8.009 4.361 1.00 86.00 131 GLY A C 1
ATOM 1001 O O . GLY A 1 131 ? -16.431 8.983 4.622 1.00 86.00 131 GLY A O 1
ATOM 1002 N N . TYR A 1 132 ? -16.075 7.131 3.409 1.00 83.75 132 TYR A N 1
ATOM 1003 C CA . TYR A 1 132 ? -17.340 7.212 2.658 1.00 83.75 132 TYR A CA 1
ATOM 1004 C C . TYR A 1 132 ? -18.571 6.808 3.474 1.00 83.75 132 TYR A C 1
ATOM 1006 O O . TYR A 1 132 ? -19.685 7.226 3.165 1.00 83.75 132 TYR A O 1
ATOM 1014 N N . PHE A 1 133 ? -18.387 5.956 4.481 1.00 85.69 133 PHE A N 1
ATOM 1015 C CA . PHE A 1 133 ? -19.486 5.292 5.188 1.00 85.69 133 PHE A CA 1
ATOM 1016 C C . PHE A 1 133 ? -19.574 5.697 6.652 1.00 85.69 133 PHE A C 1
ATOM 1018 O O . PHE A 1 133 ? -20.621 5.548 7.274 1.00 85.69 133 PHE A O 1
ATOM 1025 N N . VAL A 1 134 ? -18.474 6.184 7.222 1.00 79.94 134 VAL A N 1
ATOM 1026 C CA . VAL A 1 134 ? -18.435 6.659 8.598 1.00 79.94 134 VAL A CA 1
ATOM 1027 C C . VAL A 1 134 ? -18.554 8.185 8.586 1.00 79.94 134 VAL A C 1
ATOM 1029 O O . VAL A 1 134 ? -17.717 8.853 7.983 1.00 79.94 134 VAL A O 1
ATOM 1032 N N . PRO A 1 135 ? -19.560 8.775 9.252 1.00 67.31 135 PRO A N 1
ATOM 1033 C CA . PRO A 1 135 ? -19.683 10.225 9.342 1.00 67.31 135 PRO A CA 1
ATOM 1034 C C . PRO A 1 135 ? -18.608 10.783 10.289 1.00 67.31 135 PRO A C 1
ATOM 1036 O O . PRO A 1 135 ? -18.802 10.820 11.502 1.00 67.31 135 PRO A O 1
ATOM 1039 N N . LEU A 1 136 ? -17.469 11.221 9.742 1.00 61.19 136 LEU A N 1
ATOM 1040 C CA . LEU A 1 136 ? -16.318 11.725 10.519 1.00 61.19 136 LEU A CA 1
ATOM 1041 C C . LEU A 1 136 ? -16.351 13.249 10.753 1.00 61.19 136 LEU A C 1
ATOM 1043 O O . LEU A 1 136 ? -15.350 13.855 11.126 1.00 61.19 136 LEU A O 1
ATOM 1047 N N . GLY A 1 137 ? -17.495 13.907 10.536 1.00 57.97 137 GLY A N 1
ATOM 1048 C CA . GLY A 1 137 ? -17.596 15.361 10.693 1.00 57.97 137 GLY A CA 1
ATOM 1049 C C . GLY A 1 137 ? -16.628 16.111 9.765 1.00 57.97 137 GLY A C 1
ATOM 1050 O O . GLY A 1 137 ? -16.566 15.815 8.578 1.00 57.97 137 GLY A O 1
ATOM 1051 N N . ALA A 1 138 ? -15.887 17.091 10.292 1.00 50.88 138 ALA A N 1
ATOM 1052 C CA . ALA A 1 138 ? -14.937 17.899 9.516 1.00 50.88 138 ALA A CA 1
ATOM 1053 C C . ALA A 1 138 ? -13.621 17.171 9.160 1.00 50.88 138 ALA A C 1
ATOM 1055 O O . ALA A 1 138 ? -12.836 17.713 8.390 1.00 50.88 138 ALA A O 1
ATOM 1056 N N . HIS A 1 139 ? -13.383 15.968 9.700 1.00 54.19 139 HIS A N 1
ATOM 1057 C CA . HIS A 1 139 ? -12.118 15.231 9.561 1.00 54.19 139 HIS A CA 1
ATOM 1058 C C . HIS A 1 139 ? -12.190 14.056 8.572 1.00 54.19 139 HIS A C 1
ATOM 1060 O O . HIS A 1 139 ? -11.223 13.313 8.447 1.00 54.19 139 HIS A O 1
ATOM 1066 N N . SER A 1 140 ? -13.316 13.850 7.873 1.00 53.69 140 SER A N 1
ATOM 1067 C CA . SER A 1 140 ? -13.384 12.836 6.809 1.00 53.69 140 SER A CA 1
ATOM 1068 C C . SER A 1 140 ? -12.628 13.298 5.568 1.00 53.69 140 SER A C 1
ATOM 1070 O O . SER A 1 140 ? -13.019 14.300 4.964 1.00 53.69 140 SER A O 1
ATOM 1072 N N . SER A 1 141 ? -11.718 12.458 5.076 1.00 52.59 141 SER A N 1
ATOM 1073 C CA . SER A 1 141 ? -11.259 12.428 3.674 1.00 52.59 141 SER A CA 1
ATOM 1074 C C . SER A 1 141 ? -12.423 12.430 2.652 1.00 52.59 141 SER A C 1
ATOM 1076 O O . SER A 1 141 ? -12.277 12.857 1.503 1.00 52.59 141 SER A O 1
ATOM 1078 N N . GLY A 1 142 ? -13.617 12.007 3.094 1.00 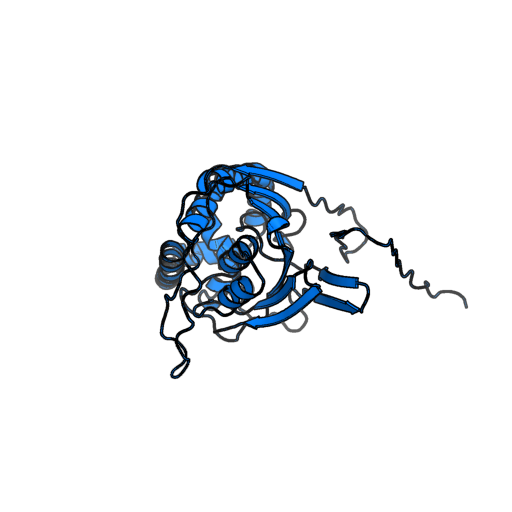46.81 142 GLY A N 1
ATOM 1079 C CA . GLY A 1 142 ? -14.894 11.989 2.373 1.00 46.81 142 GLY A CA 1
ATOM 1080 C C . GLY A 1 142 ? -15.852 13.186 2.562 1.00 46.81 142 GLY A C 1
ATOM 1081 O O . GLY A 1 142 ? -16.913 13.179 1.939 1.00 46.81 142 GLY A O 1
ATOM 1082 N N . ALA A 1 143 ? -15.536 14.236 3.336 1.00 45.75 143 ALA A N 1
ATOM 1083 C CA . ALA A 1 143 ? -16.331 15.483 3.354 1.00 45.75 143 ALA A CA 1
ATOM 1084 C C . ALA A 1 143 ? -15.729 16.482 2.361 1.00 45.75 143 ALA A C 1
ATOM 1086 O O . ALA A 1 143 ? -14.507 16.535 2.240 1.00 45.75 143 ALA A O 1
ATOM 1087 N N . PRO A 1 144 ? -16.524 17.230 1.569 1.00 49.19 144 PRO A N 1
ATOM 1088 C CA . PRO A 1 144 ? -15.954 18.347 0.830 1.00 49.19 144 PRO A CA 1
ATOM 1089 C C . PRO A 1 144 ? -15.302 19.276 1.863 1.00 49.19 144 PRO A C 1
ATOM 1091 O O . PRO A 1 144 ? -15.985 19.648 2.826 1.00 49.19 144 PRO A O 1
ATOM 1094 N N . PRO A 1 145 ? -14.012 19.612 1.715 1.00 50.94 145 PRO A N 1
ATOM 1095 C CA . PRO A 1 145 ? -13.373 20.536 2.616 1.00 50.94 145 PRO A CA 1
ATOM 1096 C C . PRO A 1 145 ? -14.116 21.879 2.549 1.00 50.94 145 PRO A C 1
ATOM 1098 O O . PRO A 1 145 ? -14.787 22.189 1.5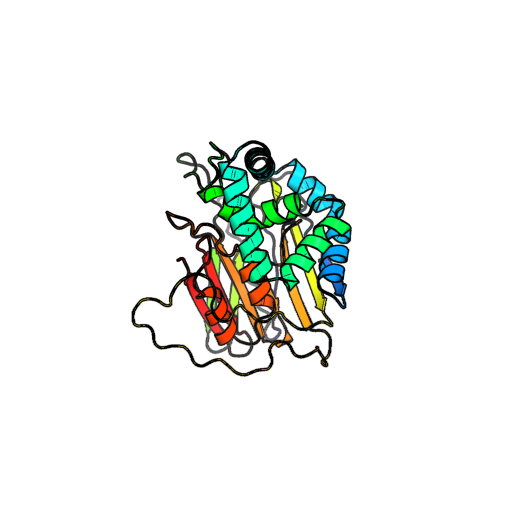50 1.00 50.94 145 PRO A O 1
ATOM 1101 N N . PRO A 1 146 ? -14.039 22.684 3.616 1.00 51.38 146 PRO A N 1
ATOM 1102 C CA . PRO A 1 146 ? -14.498 24.060 3.580 1.00 51.38 146 PRO A CA 1
ATOM 1103 C C . PRO A 1 146 ? -13.952 24.785 2.336 1.00 51.38 146 PRO A C 1
ATOM 1105 O O . PRO A 1 146 ? -12.832 24.511 1.901 1.00 51.38 146 PRO A O 1
ATOM 1108 N N . PRO A 1 147 ? -14.702 25.728 1.740 1.00 44.19 147 PRO A N 1
ATOM 1109 C CA . PRO A 1 147 ? -14.193 26.511 0.620 1.00 44.19 147 PRO A CA 1
ATOM 1110 C C . PRO A 1 147 ? -12.881 27.214 1.005 1.00 44.19 147 PRO A C 1
ATOM 1112 O O . PRO A 1 147 ? -12.896 28.108 1.850 1.00 44.19 147 PRO A O 1
ATOM 1115 N N . GLY A 1 148 ? -11.772 26.831 0.366 1.00 48.22 148 GLY A N 1
ATOM 1116 C CA . GLY A 1 148 ? -10.447 27.416 0.600 1.00 48.22 148 GLY A CA 1
ATOM 1117 C C . GLY A 1 148 ? -9.449 26.532 1.352 1.00 48.22 148 GLY A C 1
ATOM 1118 O O . GLY A 1 148 ? -8.314 26.970 1.501 1.00 48.22 148 GLY A O 1
ATOM 1119 N N . ASP A 1 149 ? -9.837 25.329 1.782 1.00 50.69 149 ASP A N 1
ATOM 1120 C CA . ASP A 1 149 ? -8.887 24.318 2.255 1.00 50.69 149 ASP A CA 1
ATOM 1121 C C . ASP A 1 149 ? -8.346 23.510 1.064 1.00 50.69 149 ASP A C 1
ATOM 1123 O O . ASP A 1 149 ? -9.101 23.047 0.200 1.00 50.69 149 ASP A O 1
ATOM 1127 N N . ASP A 1 150 ? -7.019 23.398 1.007 1.00 48.72 150 ASP A N 1
ATOM 1128 C CA . ASP A 1 150 ? -6.295 22.718 -0.060 1.00 48.72 150 ASP A CA 1
ATOM 1129 C C . ASP A 1 150 ? -6.535 21.207 0.041 1.00 48.72 150 ASP A C 1
ATOM 1131 O O . ASP A 1 150 ? -6.191 20.561 1.029 1.00 48.72 150 ASP A O 1
ATOM 1135 N N . TRP A 1 151 ? -7.141 20.639 -1.000 1.00 57.53 151 TRP A N 1
ATOM 1136 C CA . TRP A 1 151 ? -7.132 19.196 -1.212 1.00 57.53 151 TRP A CA 1
ATOM 1137 C C . TRP A 1 151 ? -5.684 18.694 -1.304 1.00 57.53 151 TRP 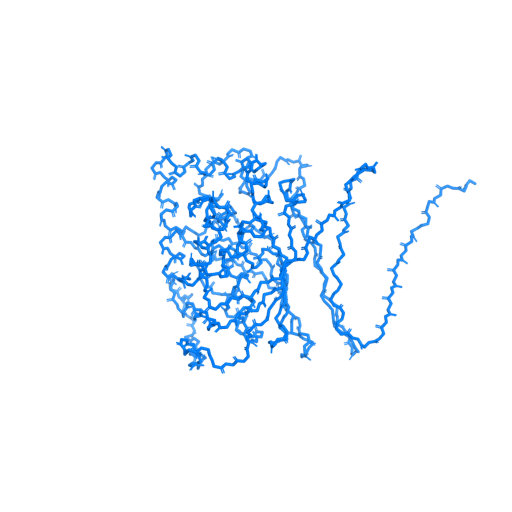A C 1
ATOM 1139 O O . TRP A 1 151 ? -4.838 19.407 -1.851 1.00 57.53 151 TRP A O 1
ATOM 1149 N N . GLU A 1 152 ? -5.424 17.458 -0.865 1.00 58.25 152 GLU A N 1
ATOM 1150 C CA . GLU A 1 152 ? -4.239 16.699 -1.291 1.00 58.25 152 GLU A CA 1
ATOM 1151 C C . GLU A 1 152 ? -4.236 16.655 -2.830 1.00 58.25 152 GLU A C 1
ATOM 1153 O O . GLU A 1 152 ? -5.137 16.087 -3.450 1.00 58.25 152 GLU A O 1
ATOM 1158 N N . GLN A 1 153 ? -3.292 17.365 -3.455 1.00 69.69 153 GLN A N 1
ATOM 1159 C CA . GLN A 1 153 ? -3.262 17.627 -4.899 1.00 69.69 153 GLN A CA 1
ATOM 1160 C C . GLN A 1 153 ? -1.955 17.139 -5.514 1.00 69.69 153 GLN A C 1
ATOM 1162 O O . GLN A 1 153 ? -1.195 17.896 -6.120 1.00 69.69 153 GLN A O 1
ATOM 1167 N N . CYS A 1 154 ? -1.729 15.833 -5.419 1.00 83.94 154 CYS A N 1
ATOM 1168 C CA . CYS A 1 154 ? -0.659 15.187 -6.160 1.00 83.94 154 CYS A CA 1
ATOM 1169 C C . CYS A 1 154 ? -0.756 15.529 -7.660 1.00 83.94 154 CYS A C 1
ATOM 1171 O O . CYS A 1 154 ? -1.842 15.632 -8.241 1.00 83.94 154 CYS A O 1
ATOM 1173 N N . SER A 1 155 ? 0.392 15.757 -8.290 1.00 87.31 155 SER A N 1
ATOM 1174 C CA . SER A 1 155 ? 0.501 16.074 -9.711 1.00 87.31 155 SER A CA 1
ATOM 1175 C C . SER A 1 155 ? 1.487 15.141 -10.392 1.00 87.31 155 SER A C 1
ATOM 1177 O O . SER A 1 155 ? 2.604 14.914 -9.922 1.00 87.31 155 SER A O 1
ATOM 1179 N N . ASP A 1 156 ? 1.105 14.699 -11.587 1.00 88.06 156 ASP A N 1
ATOM 1180 C CA . ASP A 1 156 ? 1.920 13.809 -12.398 1.00 88.06 156 ASP A CA 1
ATOM 1181 C C . ASP A 1 156 ? 2.293 14.415 -13.741 1.00 88.06 156 ASP A C 1
ATOM 1183 O O . ASP A 1 156 ? 1.507 15.089 -14.412 1.00 88.06 156 ASP A O 1
ATOM 1187 N N . TYR A 1 157 ? 3.509 14.097 -14.177 1.00 86.94 157 TYR A N 1
ATOM 1188 C CA . TYR A 1 157 ? 4.004 14.415 -15.506 1.00 86.94 157 TYR A CA 1
ATOM 1189 C C . TYR A 1 157 ? 4.525 13.150 -16.171 1.00 86.94 157 TYR A C 1
ATOM 1191 O O . TYR A 1 157 ? 5.464 12.520 -15.691 1.00 86.94 157 TYR A O 1
ATOM 1199 N N . MET A 1 158 ? 3.964 12.821 -17.333 1.00 85.50 158 MET A N 1
ATOM 1200 C CA . MET A 1 158 ? 4.513 11.802 -18.223 1.00 85.50 158 MET A CA 1
ATOM 1201 C C . MET A 1 158 ? 5.020 12.460 -19.499 1.00 85.50 158 MET A C 1
ATOM 1203 O O . MET A 1 158 ? 4.274 13.137 -20.207 1.00 85.50 158 MET A O 1
ATOM 1207 N N . ILE A 1 159 ? 6.295 12.251 -19.808 1.00 85.62 159 ILE A N 1
ATOM 1208 C CA . ILE A 1 159 ? 6.946 12.811 -20.992 1.00 85.62 159 ILE A CA 1
ATOM 1209 C C . ILE A 1 159 ? 7.538 11.664 -21.801 1.00 85.62 159 ILE A C 1
ATOM 1211 O O . ILE A 1 159 ? 8.212 10.791 -21.255 1.00 85.62 159 ILE A O 1
ATOM 1215 N N . LYS A 1 160 ? 7.304 11.674 -23.114 1.00 83.94 160 LYS A N 1
ATOM 1216 C CA . LYS A 1 160 ? 7.883 10.714 -24.054 1.00 83.94 160 LYS A CA 1
ATOM 1217 C C . LYS A 1 160 ? 8.354 11.419 -25.320 1.00 83.94 160 LYS A C 1
ATOM 1219 O O . LYS A 1 160 ? 7.604 12.172 -25.931 1.00 83.94 160 LYS A O 1
ATOM 1224 N N . ASP A 1 161 ? 9.569 11.092 -25.733 1.00 83.75 161 ASP A N 1
ATOM 1225 C CA . ASP A 1 161 ? 10.165 11.441 -27.019 1.00 83.75 161 ASP A CA 1
ATOM 1226 C C . ASP A 1 161 ? 10.836 10.193 -27.637 1.00 83.75 161 ASP A C 1
ATOM 1228 O O . ASP A 1 161 ? 10.871 9.115 -27.036 1.00 83.75 161 ASP A O 1
ATOM 1232 N N . ALA A 1 162 ? 11.387 10.308 -28.847 1.00 80.62 162 ALA A N 1
ATOM 1233 C CA . ALA A 1 162 ? 12.100 9.237 -29.540 1.00 80.62 162 ALA A CA 1
ATOM 1234 C C . ALA A 1 162 ? 13.279 8.670 -28.723 1.00 80.62 162 ALA A C 1
ATOM 1236 O O . ALA A 1 162 ? 13.614 7.488 -28.839 1.00 80.62 162 ALA A O 1
ATOM 1237 N N . SER A 1 163 ? 13.907 9.502 -27.888 1.00 79.69 163 SER A N 1
ATOM 1238 C CA . SER A 1 163 ? 15.130 9.161 -27.153 1.00 79.69 163 SER A CA 1
ATOM 1239 C C . SER A 1 163 ? 14.927 8.880 -25.660 1.00 79.69 163 SER A C 1
ATOM 1241 O O . SER A 1 163 ? 15.746 8.168 -25.079 1.00 79.69 163 SER A O 1
ATOM 1243 N N . TYR A 1 164 ? 13.843 9.368 -25.047 1.00 74.38 164 TYR A N 1
ATOM 1244 C CA . TYR A 1 164 ? 13.595 9.228 -23.610 1.00 74.38 164 TYR A CA 1
ATOM 1245 C C . TYR A 1 164 ? 12.106 9.095 -23.291 1.00 74.38 164 TYR A C 1
ATOM 1247 O O . TYR A 1 164 ? 11.243 9.550 -24.039 1.00 74.38 164 TYR A O 1
ATOM 1255 N N . ALA A 1 165 ? 11.810 8.479 -22.153 1.00 80.00 165 ALA A N 1
ATOM 1256 C CA . ALA A 1 165 ? 10.486 8.493 -21.560 1.00 80.00 165 ALA A CA 1
ATOM 1257 C C . ALA A 1 165 ? 10.643 8.562 -20.033 1.00 80.00 165 ALA A C 1
ATOM 1259 O O . ALA A 1 165 ? 11.530 7.906 -19.486 1.00 80.00 165 ALA A O 1
ATOM 1260 N N . ALA A 1 166 ? 9.836 9.387 -19.373 1.00 80.69 166 ALA A N 1
ATOM 1261 C CA . ALA A 1 166 ? 9.924 9.651 -17.942 1.00 80.69 166 ALA A CA 1
ATOM 1262 C C . ALA A 1 166 ? 8.535 9.878 -17.335 1.00 80.69 166 ALA A C 1
ATOM 1264 O O . ALA A 1 166 ? 7.672 10.482 -17.977 1.00 80.69 166 ALA A O 1
ATOM 1265 N N . GLY A 1 167 ? 8.366 9.419 -16.096 1.00 82.50 167 GLY A N 1
ATOM 1266 C CA . GLY A 1 167 ? 7.262 9.762 -15.203 1.00 82.50 167 GLY A CA 1
ATOM 1267 C C . GLY A 1 167 ? 7.797 10.542 -14.001 1.00 82.50 167 GLY A C 1
ATOM 1268 O O . GLY A 1 167 ? 8.923 10.301 -13.563 1.00 82.50 167 GLY A O 1
ATOM 1269 N N . MET A 1 168 ? 7.024 11.501 -13.504 1.00 85.25 168 MET A N 1
ATOM 1270 C CA . MET A 1 168 ? 7.342 12.315 -12.331 1.00 85.25 168 MET A CA 1
ATOM 1271 C C . MET A 1 168 ? 6.066 12.529 -11.529 1.00 85.25 168 MET A C 1
ATOM 1273 O O . MET A 1 168 ? 5.016 12.720 -12.135 1.00 85.25 168 MET A O 1
ATOM 1277 N N . HIS A 1 169 ? 6.198 12.555 -10.207 1.00 88.69 169 HIS A N 1
ATOM 1278 C CA . HIS A 1 169 ? 5.098 12.682 -9.261 1.00 88.69 169 HIS A CA 1
ATOM 1279 C C . HIS A 1 169 ? 5.555 13.564 -8.091 1.00 88.69 169 HIS A C 1
ATOM 1281 O O . HIS A 1 169 ? 6.651 13.339 -7.561 1.00 88.69 169 HIS A O 1
ATOM 1287 N N . ASN A 1 170 ? 4.769 14.574 -7.708 1.00 87.00 170 ASN A N 1
ATOM 1288 C CA . ASN A 1 170 ? 4.854 15.144 -6.361 1.00 87.00 170 ASN A CA 1
ATOM 1289 C C . ASN A 1 170 ? 3.774 14.514 -5.490 1.00 87.00 170 ASN A C 1
ATOM 1291 O O . ASN A 1 170 ? 2.659 14.286 -5.947 1.00 87.00 170 ASN A O 1
ATOM 1295 N N . GLU A 1 171 ? 4.138 14.277 -4.238 1.00 86.50 171 GLU A N 1
ATOM 1296 C CA . GLU A 1 171 ? 3.264 13.673 -3.248 1.00 86.50 171 GLU A CA 1
ATOM 1297 C C . GLU A 1 171 ? 2.867 14.746 -2.232 1.00 86.50 171 GLU A C 1
ATOM 1299 O O . GLU A 1 171 ? 3.725 15.238 -1.489 1.00 86.50 171 GLU A O 1
ATOM 1304 N N . ASP A 1 172 ? 1.586 15.107 -2.233 1.00 82.94 172 ASP A N 1
ATOM 1305 C CA . ASP A 1 172 ? 0.991 16.093 -1.338 1.00 82.94 172 ASP A CA 1
ATOM 1306 C C . ASP A 1 172 ? 0.055 15.361 -0.373 1.00 82.94 172 ASP A C 1
ATOM 1308 O O . ASP A 1 172 ? -0.907 14.731 -0.797 1.00 82.94 172 ASP A O 1
ATOM 1312 N N . SER A 1 173 ? 0.330 15.459 0.927 1.00 79.56 173 SER A N 1
ATOM 1313 C CA . SER A 1 173 ? -0.369 14.691 1.964 1.00 79.56 173 SER A CA 1
ATOM 1314 C C . SER A 1 173 ? -0.627 15.510 3.228 1.00 79.56 173 SER A C 1
ATOM 1316 O O . SER A 1 173 ? -0.077 16.604 3.413 1.00 79.56 173 SER A O 1
ATOM 1318 N N . GLY A 1 174 ? -1.471 14.971 4.108 1.00 78.19 174 GLY A N 1
ATOM 1319 C CA . GLY A 1 174 ? -1.804 15.533 5.409 1.00 78.19 174 GLY A CA 1
ATOM 1320 C C . GLY A 1 174 ? -0.606 15.754 6.343 1.00 78.19 174 GLY A C 1
ATOM 1321 O O . GLY A 1 174 ? 0.486 15.197 6.209 1.00 78.19 174 GLY A O 1
ATOM 1322 N N . VAL A 1 175 ? -0.812 16.595 7.358 1.00 79.88 175 VAL A N 1
ATOM 1323 C CA . VAL A 1 175 ? 0.233 16.966 8.332 1.00 79.88 175 VAL A CA 1
ATOM 1324 C C . VAL A 1 175 ? 0.752 15.778 9.146 1.00 79.88 175 VAL A C 1
ATOM 1326 O O . VAL A 1 175 ? 1.883 15.815 9.636 1.00 79.88 175 VAL A O 1
ATOM 1329 N N . GLU A 1 176 ? -0.051 14.726 9.298 1.00 84.75 176 GLU A N 1
ATOM 1330 C CA . GLU A 1 176 ? 0.322 13.470 9.943 1.00 84.75 176 GLU A CA 1
ATOM 1331 C C . GLU A 1 176 ? 1.435 12.725 9.195 1.00 84.75 176 GLU A C 1
ATOM 1333 O O . GLU A 1 176 ? 2.189 11.978 9.827 1.00 84.75 176 GLU A O 1
ATOM 1338 N N . ASP A 1 177 ? 1.582 12.961 7.888 1.00 86.56 177 ASP A N 1
ATOM 1339 C CA . ASP A 1 177 ? 2.561 12.307 7.017 1.00 86.56 177 ASP A CA 1
ATOM 1340 C C . ASP A 1 177 ? 3.939 13.003 7.048 1.00 86.56 177 ASP A C 1
ATOM 1342 O O . ASP A 1 177 ? 4.972 12.420 6.690 1.00 86.56 177 ASP A O 1
ATOM 1346 N N . LEU A 1 178 ? 4.011 14.223 7.600 1.00 85.06 178 LEU A N 1
ATOM 1347 C CA . LEU A 1 178 ? 5.257 14.976 7.754 1.00 85.06 178 LEU A CA 1
ATOM 1348 C C . LEU A 1 178 ? 6.262 14.244 8.657 1.00 85.06 178 LEU A C 1
ATOM 1350 O O . LEU A 1 178 ? 6.138 14.197 9.886 1.00 85.06 178 LEU A O 1
ATOM 1354 N N . ASN A 1 179 ? 7.348 13.765 8.044 1.00 87.94 179 ASN A N 1
ATOM 1355 C CA . ASN A 1 179 ? 8.385 12.946 8.685 1.00 87.94 179 ASN A CA 1
ATOM 1356 C C . ASN A 1 179 ? 7.846 11.638 9.289 1.00 87.94 179 ASN A C 1
ATOM 1358 O O . ASN A 1 179 ? 8.387 11.145 10.285 1.00 87.94 179 ASN A O 1
ATOM 1362 N N . THR A 1 180 ? 6.784 11.082 8.709 1.00 92.94 180 THR A N 1
ATOM 1363 C CA . THR A 1 180 ? 6.288 9.740 9.033 1.00 92.94 180 THR A CA 1
ATOM 1364 C C . THR A 1 180 ? 6.164 8.859 7.789 1.00 92.94 180 THR A C 1
ATOM 1366 O O . THR A 1 180 ? 5.513 7.816 7.814 1.00 92.94 180 THR A O 1
ATOM 1369 N N . THR A 1 181 ? 6.866 9.209 6.716 1.00 93.31 181 THR A N 1
ATOM 1370 C CA . THR A 1 181 ? 7.001 8.392 5.507 1.00 93.31 181 THR A CA 1
ATOM 1371 C C . THR A 1 181 ? 8.431 7.887 5.335 1.00 93.31 181 THR A C 1
ATOM 1373 O O . THR A 1 181 ? 9.371 8.383 5.965 1.00 93.31 181 THR A O 1
ATOM 1376 N N . PHE A 1 182 ? 8.606 6.845 4.529 1.00 94.12 182 PHE A N 1
ATOM 1377 C CA . PHE A 1 182 ? 9.914 6.268 4.236 1.00 94.12 182 PHE A CA 1
ATOM 1378 C C . PHE A 1 182 ? 9.959 5.667 2.833 1.00 94.12 182 PHE A C 1
ATOM 1380 O O . PHE A 1 182 ? 8.935 5.341 2.232 1.00 94.12 182 PHE A O 1
ATOM 1387 N N . PHE A 1 183 ? 11.174 5.519 2.314 1.00 95.44 183 PHE A N 1
ATOM 1388 C CA . PHE A 1 183 ? 11.438 4.795 1.087 1.00 95.44 183 PHE A CA 1
ATOM 1389 C C . PHE A 1 183 ? 11.742 3.336 1.418 1.00 95.44 183 PHE A C 1
ATOM 1391 O O . PHE A 1 183 ? 12.603 3.050 2.247 1.00 95.44 183 PHE A O 1
ATOM 1398 N N . LEU A 1 184 ? 11.031 2.407 0.798 1.00 97.56 184 LEU A N 1
ATOM 1399 C CA . LEU A 1 184 ? 11.202 0.976 0.995 1.00 97.56 184 LEU A CA 1
ATOM 1400 C C . LEU A 1 184 ? 11.955 0.374 -0.185 1.00 97.56 184 LEU A C 1
ATOM 1402 O O . LEU A 1 184 ? 11.623 0.637 -1.338 1.00 97.56 184 LEU A O 1
ATOM 1406 N N . HIS A 1 185 ? 12.898 -0.508 0.123 1.00 97.44 185 HIS A N 1
ATOM 1407 C CA . HIS A 1 185 ? 13.521 -1.430 -0.815 1.00 97.44 185 HIS A CA 1
ATOM 1408 C C . HIS A 1 185 ? 13.307 -2.861 -0.311 1.00 97.44 185 HIS A C 1
ATOM 1410 O O . HIS A 1 185 ? 13.798 -3.239 0.754 1.00 97.44 185 HIS A O 1
ATOM 1416 N N . ALA A 1 186 ? 12.497 -3.641 -1.023 1.00 97.25 186 ALA A N 1
ATOM 1417 C CA . ALA A 1 186 ? 12.068 -4.966 -0.587 1.00 97.25 186 ALA A CA 1
ATOM 1418 C C . ALA A 1 186 ? 12.695 -6.077 -1.435 1.00 97.25 186 ALA A C 1
ATOM 1420 O O . ALA A 1 186 ? 12.727 -5.975 -2.655 1.00 97.25 186 ALA A O 1
ATOM 1421 N N . HIS A 1 187 ? 13.098 -7.169 -0.782 1.00 95.94 187 HIS A N 1
ATOM 1422 C CA . HIS A 1 187 ? 13.579 -8.412 -1.384 1.00 95.94 187 HIS A CA 1
ATOM 1423 C C . HIS A 1 187 ? 12.773 -9.601 -0.842 1.00 95.94 187 HIS A C 1
ATOM 1425 O O . HIS A 1 187 ? 12.905 -9.996 0.322 1.00 95.94 187 HIS A O 1
ATOM 1431 N N . LEU A 1 188 ? 11.922 -10.184 -1.685 1.00 93.69 188 LEU A N 1
ATOM 1432 C CA . LEU A 1 188 ? 10.923 -11.176 -1.293 1.00 93.69 188 LEU A CA 1
ATOM 1433 C C . LEU A 1 188 ? 11.199 -12.534 -1.934 1.00 93.69 188 LEU A C 1
ATOM 1435 O O . LEU A 1 188 ? 11.206 -12.673 -3.153 1.00 93.69 188 LEU A O 1
ATOM 1439 N N . SER A 1 189 ? 11.370 -13.564 -1.109 1.00 90.44 189 SER A N 1
ATOM 1440 C CA . SER A 1 189 ? 11.598 -14.944 -1.577 1.00 90.44 189 SER A CA 1
ATOM 1441 C C . SER A 1 189 ? 10.323 -15.797 -1.608 1.00 90.44 189 SER A C 1
ATOM 1443 O O . SER A 1 189 ? 10.405 -17.020 -1.673 1.00 90.44 189 SER A O 1
ATOM 1445 N N . TYR A 1 190 ? 9.150 -15.163 -1.541 1.00 87.44 190 TYR A N 1
ATOM 1446 C CA . TYR A 1 190 ? 7.843 -15.814 -1.636 1.00 87.44 190 TYR A CA 1
ATOM 1447 C C . TYR A 1 190 ? 7.080 -15.369 -2.886 1.00 87.44 190 TYR A C 1
ATOM 1449 O O . TYR A 1 190 ? 7.299 -14.280 -3.436 1.00 87.44 190 TYR A O 1
ATOM 1457 N N . SER A 1 191 ? 6.180 -16.242 -3.340 1.00 78.31 191 SER A N 1
ATOM 1458 C CA . SER A 1 191 ? 5.372 -16.022 -4.539 1.00 78.31 191 SER A CA 1
ATOM 1459 C C . SER A 1 191 ? 4.501 -14.785 -4.392 1.00 78.31 191 SER A C 1
ATOM 1461 O O . SER A 1 191 ? 4.004 -14.511 -3.304 1.00 78.31 191 SER A O 1
ATOM 1463 N N . ALA A 1 192 ? 4.293 -14.060 -5.491 1.00 71.56 192 ALA A N 1
ATOM 1464 C CA . ALA A 1 192 ? 3.223 -13.069 -5.545 1.00 71.56 192 ALA A CA 1
ATOM 1465 C C . ALA A 1 192 ? 1.885 -13.748 -5.220 1.00 71.56 192 ALA A C 1
ATOM 1467 O O . ALA A 1 192 ? 1.716 -14.924 -5.567 1.00 71.56 192 ALA A O 1
ATOM 1468 N N . PRO A 1 193 ? 0.935 -13.049 -4.581 1.00 71.38 193 PRO A N 1
ATOM 1469 C CA . PRO A 1 193 ? -0.427 -13.535 -4.548 1.00 71.38 193 PRO A CA 1
ATOM 1470 C C . PRO A 1 193 ? -1.007 -13.597 -5.957 1.00 71.38 193 PRO A C 1
ATOM 1472 O O . PRO A 1 193 ? -0.608 -12.883 -6.884 1.00 71.38 193 PRO A O 1
ATOM 1475 N N . ASP A 1 194 ? -1.999 -14.459 -6.091 1.00 65.25 194 ASP A N 1
ATOM 1476 C CA . ASP A 1 194 ? -2.845 -14.457 -7.264 1.00 65.25 194 ASP A CA 1
ATOM 1477 C C . ASP A 1 194 ? -3.784 -13.268 -7.125 1.00 65.25 194 ASP A C 1
ATOM 1479 O O . ASP A 1 194 ? -4.392 -13.091 -6.067 1.00 65.25 194 ASP A O 1
ATOM 1483 N N . PHE A 1 195 ? -3.872 -12.422 -8.156 1.00 64.88 195 PHE A N 1
ATOM 1484 C CA . PHE A 1 195 ? -4.907 -11.398 -8.136 1.00 64.88 195 PHE A CA 1
ATOM 1485 C C . PHE A 1 195 ? -6.268 -12.093 -8.166 1.00 64.88 195 PHE A C 1
ATOM 1487 O O . PHE A 1 195 ? -6.402 -13.093 -8.881 1.00 64.88 195 PHE A O 1
ATOM 1494 N N . PRO A 1 196 ? -7.254 -11.607 -7.393 1.00 59.97 196 PRO A N 1
ATOM 1495 C CA . PRO A 1 196 ? -8.591 -12.180 -7.406 1.00 59.97 196 PRO A CA 1
ATOM 1496 C C . PRO A 1 196 ? -9.094 -12.254 -8.852 1.00 59.97 196 PRO A C 1
ATOM 1498 O O . PRO A 1 196 ? -9.177 -11.221 -9.510 1.00 59.97 196 PRO A O 1
ATOM 1501 N N . GLU A 1 197 ? -9.380 -13.462 -9.359 1.00 52.03 197 GLU A N 1
ATOM 1502 C CA . GLU A 1 197 ? -9.792 -13.625 -10.761 1.00 52.03 197 GLU A CA 1
ATOM 1503 C C . GLU A 1 197 ? -11.121 -12.905 -11.023 1.00 52.03 197 GLU A C 1
ATOM 1505 O O . GLU A 1 197 ? -11.218 -12.178 -12.004 1.00 52.03 197 GLU A O 1
ATOM 1510 N N . GLU A 1 198 ? -12.104 -13.027 -10.123 1.00 54.56 198 GLU A N 1
ATOM 1511 C CA . GLU A 1 198 ? -13.387 -12.316 -10.173 1.00 54.56 198 GLU A CA 1
ATOM 1512 C C . GLU A 1 198 ? -14.116 -12.452 -8.826 1.00 54.56 198 GLU A C 1
ATOM 1514 O O . GLU A 1 198 ? -14.739 -13.482 -8.625 1.00 54.56 198 GLU A O 1
ATOM 1519 N N . HIS A 1 199 ? -14.132 -11.476 -7.906 1.00 48.94 199 HIS A N 1
ATOM 1520 C CA . HIS A 1 199 ? -15.077 -11.537 -6.769 1.00 48.94 199 HIS A CA 1
ATOM 1521 C C . HIS A 1 199 ? -15.390 -10.167 -6.149 1.00 48.94 199 HIS A C 1
ATOM 1523 O O . HIS A 1 199 ? -14.756 -9.800 -5.175 1.00 48.94 199 HIS A O 1
ATOM 1529 N N . PHE A 1 200 ? -16.406 -9.462 -6.666 1.00 41.91 200 PHE A N 1
ATOM 1530 C CA . PHE A 1 200 ? -17.561 -8.899 -5.930 1.00 41.91 200 PHE A CA 1
ATOM 1531 C C . PHE A 1 200 ? -18.528 -8.255 -6.951 1.00 41.91 200 PHE A C 1
ATOM 1533 O O . PHE A 1 200 ? -18.441 -7.071 -7.211 1.00 41.91 200 PHE A O 1
ATOM 1540 N N . ALA A 1 201 ? -19.477 -9.045 -7.478 1.00 36.66 201 ALA A N 1
ATOM 1541 C CA . ALA A 1 201 ? -20.598 -8.667 -8.368 1.00 36.66 201 ALA A CA 1
ATOM 1542 C C . ALA A 1 201 ? -20.268 -8.439 -9.871 1.00 36.66 201 ALA A C 1
ATOM 1544 O O . ALA A 1 201 ? -19.109 -8.266 -10.239 1.00 36.66 201 ALA A O 1
ATOM 1545 N N . PRO A 1 202 ? -21.263 -8.643 -10.766 1.00 37.09 202 PRO A N 1
ATOM 1546 C CA . PRO A 1 202 ? -21.043 -9.203 -12.091 1.00 37.09 202 PRO A CA 1
ATOM 1547 C C . PRO A 1 202 ? -20.326 -8.215 -12.998 1.00 37.09 202 PRO A C 1
ATOM 1549 O O . PRO A 1 202 ? -20.634 -7.023 -13.005 1.00 37.09 202 PRO A O 1
ATOM 1552 N N . SER A 1 203 ? -19.450 -8.766 -13.839 1.00 41.31 203 SER A N 1
ATOM 1553 C CA . SER A 1 203 ? -19.030 -8.166 -15.101 1.00 41.31 203 SER A CA 1
ATOM 1554 C C . SER A 1 203 ? -20.153 -7.297 -15.672 1.00 41.31 203 SER A C 1
ATOM 1556 O O . SER A 1 203 ? -21.290 -7.778 -15.779 1.00 41.31 203 SER A O 1
ATOM 1558 N N . ARG A 1 204 ? -19.849 -6.041 -16.017 1.00 41.47 204 ARG A N 1
ATOM 1559 C CA . ARG A 1 204 ? -20.780 -5.119 -16.683 1.00 41.47 204 ARG A CA 1
ATOM 1560 C C . ARG A 1 204 ? -21.682 -5.909 -17.647 1.00 41.47 204 ARG A C 1
ATOM 1562 O O . ARG A 1 204 ? -21.135 -6.628 -18.487 1.00 41.47 204 ARG A O 1
ATOM 1569 N N . PRO A 1 205 ? -23.024 -5.814 -17.567 1.00 42.91 205 PRO A N 1
ATOM 1570 C CA . PRO A 1 205 ? -23.903 -6.598 -18.428 1.00 42.91 205 PRO A CA 1
ATOM 1571 C C . PRO A 1 205 ? -23.476 -6.464 -19.899 1.00 42.91 205 PRO A C 1
ATOM 1573 O O . PRO A 1 205 ? -23.518 -5.372 -20.465 1.00 42.91 205 PRO A O 1
ATOM 1576 N N . GLY A 1 206 ? -22.999 -7.563 -20.495 1.00 50.34 206 GLY A N 1
ATOM 1577 C CA . GLY A 1 206 ? -22.542 -7.613 -21.888 1.00 50.34 206 GLY A CA 1
ATOM 1578 C C . GLY A 1 206 ? -21.032 -7.496 -22.150 1.00 50.34 206 GLY A C 1
ATOM 1579 O O . GLY A 1 206 ? -20.656 -7.441 -23.320 1.00 50.34 206 GLY A O 1
ATOM 1580 N N . SER A 1 207 ? -20.147 -7.474 -21.146 1.00 49.94 207 SER A N 1
ATOM 1581 C CA . SER A 1 207 ? -18.703 -7.634 -21.396 1.00 49.94 207 SER A CA 1
ATOM 1582 C C . SER A 1 207 ? -18.345 -9.102 -21.639 1.00 49.94 207 SER A C 1
ATOM 1584 O O . SER A 1 207 ? -18.747 -9.973 -20.871 1.00 49.94 207 SER A O 1
ATOM 1586 N N . ALA A 1 208 ? -17.581 -9.382 -22.699 1.00 44.19 208 ALA A N 1
ATOM 1587 C CA . ALA A 1 208 ? -17.061 -10.723 -22.944 1.00 44.19 208 ALA A CA 1
ATOM 1588 C C . ALA A 1 208 ? -16.128 -11.150 -21.792 1.00 44.19 208 ALA A C 1
ATOM 1590 O O . ALA A 1 208 ? -15.326 -10.320 -21.350 1.00 44.19 208 ALA A O 1
ATOM 1591 N N . PRO A 1 209 ? -16.195 -12.412 -21.325 1.00 44.44 209 PRO A N 1
ATOM 1592 C CA . PRO A 1 209 ? -15.242 -12.926 -20.350 1.00 44.44 209 PRO A CA 1
ATOM 1593 C C . PRO A 1 209 ? -13.831 -12.772 -20.917 1.00 44.44 209 PRO A C 1
ATOM 1595 O O . PRO A 1 209 ? -13.548 -13.195 -22.044 1.00 44.44 209 PRO A O 1
ATOM 1598 N N . ARG A 1 210 ? -12.949 -12.113 -20.163 1.00 48.53 210 ARG A N 1
ATOM 1599 C CA . ARG A 1 210 ? -11.539 -12.020 -20.539 1.00 48.53 210 ARG A CA 1
ATOM 1600 C C . ARG A 1 210 ? -10.923 -13.407 -20.384 1.00 48.53 210 ARG A C 1
ATOM 1602 O O . ARG A 1 210 ? -11.193 -14.114 -19.420 1.00 48.53 210 ARG A O 1
ATOM 1609 N N . SER A 1 211 ? -10.128 -13.823 -21.367 1.00 37.78 211 SER A N 1
ATOM 1610 C CA . SER A 1 211 ? -9.429 -15.106 -21.312 1.00 37.78 211 SER A CA 1
ATOM 1611 C C . SER A 1 211 ? -8.547 -15.158 -20.058 1.00 37.78 211 SER A C 1
ATOM 1613 O O . SER A 1 211 ? -7.746 -14.231 -19.893 1.00 37.78 211 SER A O 1
ATOM 1615 N N . PRO A 1 212 ? -8.624 -16.208 -19.219 1.00 40.31 212 PRO A N 1
ATOM 1616 C CA . PRO A 1 212 ? -7.727 -16.347 -18.080 1.00 40.31 212 PRO A CA 1
ATOM 1617 C C . PRO A 1 212 ? -6.282 -16.356 -18.586 1.00 40.31 212 PRO A C 1
ATOM 1619 O O . PRO A 1 212 ? -5.870 -17.235 -19.350 1.00 40.31 212 PRO A O 1
ATOM 1622 N N . ARG A 1 213 ? -5.507 -15.332 -18.218 1.00 47.62 213 ARG A N 1
ATOM 1623 C CA . ARG A 1 213 ? -4.089 -15.226 -18.581 1.00 47.62 213 ARG A CA 1
ATOM 1624 C C . ARG A 1 213 ? -3.266 -16.184 -17.712 1.00 47.62 213 ARG A C 1
ATOM 1626 O O . ARG A 1 213 ? -2.751 -15.813 -16.667 1.00 47.62 213 ARG A O 1
ATOM 1633 N N . ALA A 1 214 ? -3.182 -17.430 -18.180 1.00 39.16 214 ALA A N 1
ATOM 1634 C CA . ALA A 1 214 ? -2.198 -18.482 -17.888 1.00 39.16 214 ALA A CA 1
ATOM 1635 C C . ALA A 1 214 ? -1.420 -18.418 -16.540 1.00 39.16 214 ALA A C 1
ATOM 1637 O O . ALA A 1 214 ? -0.346 -17.825 -16.433 1.00 39.16 214 ALA A O 1
ATOM 1638 N N . THR A 1 215 ? -1.937 -19.131 -15.531 1.00 37.28 215 THR A N 1
ATOM 1639 C CA . THR A 1 215 ? -1.314 -20.306 -14.859 1.00 37.28 215 THR A CA 1
ATOM 1640 C C . THR A 1 215 ? 0.138 -20.266 -14.331 1.00 37.28 215 THR A C 1
ATOM 1642 O O . THR A 1 215 ? 0.751 -21.322 -14.196 1.00 37.28 215 THR A O 1
ATOM 1645 N N . LEU A 1 216 ? 0.708 -19.114 -13.967 1.00 42.25 216 LEU A N 1
ATOM 1646 C CA . LEU A 1 216 ? 1.923 -19.060 -13.108 1.00 42.25 216 LEU A CA 1
ATOM 1647 C C . LEU A 1 216 ? 1.634 -18.617 -11.666 1.00 42.25 216 LEU A C 1
ATOM 1649 O O . LEU A 1 216 ? 2.538 -18.375 -10.870 1.00 42.25 216 LEU A O 1
ATOM 1653 N N . ARG A 1 217 ? 0.350 -18.516 -11.361 1.00 55.19 217 ARG A N 1
ATOM 1654 C CA . ARG A 1 217 ? -0.230 -18.006 -10.134 1.00 55.19 217 ARG A CA 1
ATOM 1655 C C . ARG A 1 217 ? -0.459 -19.171 -9.150 1.00 55.19 217 ARG A C 1
ATOM 1657 O O . ARG A 1 217 ? -0.925 -20.231 -9.560 1.00 55.19 217 ARG A O 1
ATOM 1664 N N . GLY A 1 218 ? 0.050 -19.039 -7.921 1.00 48.72 218 GLY A N 1
ATOM 1665 C CA . GLY A 1 218 ? -0.014 -20.047 -6.851 1.00 48.72 218 GLY A CA 1
ATOM 1666 C C . GLY A 1 218 ? 1.139 -21.066 -6.762 1.00 48.72 218 GLY A C 1
ATOM 1667 O O . GLY A 1 218 ? 1.227 -21.797 -5.774 1.00 48.72 218 GLY A O 1
ATOM 1668 N N . ALA A 1 219 ? 2.055 -21.129 -7.737 1.00 51.62 219 ALA A N 1
ATOM 1669 C CA . ALA A 1 219 ? 3.227 -22.009 -7.646 1.00 51.62 219 ALA A CA 1
ATOM 1670 C C . ALA A 1 219 ? 4.258 -21.466 -6.628 1.00 51.62 219 ALA A C 1
ATOM 1672 O O . ALA A 1 219 ? 4.462 -20.248 -6.574 1.00 51.62 219 ALA A O 1
ATOM 1673 N N . PRO A 1 220 ? 4.939 -22.321 -5.835 1.00 61.34 220 PRO A N 1
ATOM 1674 C CA . PRO A 1 220 ? 6.021 -21.882 -4.953 1.00 61.34 220 PRO A CA 1
ATOM 1675 C C . PRO A 1 220 ? 7.108 -21.125 -5.724 1.00 61.34 220 PRO A C 1
ATOM 1677 O O . PRO A 1 220 ? 7.515 -21.552 -6.802 1.00 61.34 220 PRO A O 1
ATOM 1680 N N . TRP A 1 221 ? 7.584 -20.008 -5.173 1.00 63.38 221 TRP A N 1
ATOM 1681 C CA . TRP A 1 221 ? 8.628 -19.197 -5.792 1.00 63.38 221 TRP A CA 1
ATOM 1682 C C . TRP A 1 221 ? 9.946 -19.971 -5.844 1.00 63.38 221 TRP A C 1
ATOM 1684 O O . TRP A 1 221 ? 10.474 -20.382 -4.812 1.00 63.38 221 TRP A O 1
ATOM 1694 N N . THR A 1 222 ? 10.490 -20.156 -7.047 1.00 61.72 222 THR A N 1
ATOM 1695 C CA . THR A 1 222 ? 11.763 -20.865 -7.273 1.00 61.72 222 THR A CA 1
ATOM 1696 C C . THR A 1 222 ? 12.847 -19.978 -7.896 1.00 61.72 222 THR A C 1
ATOM 1698 O O . THR A 1 222 ? 13.899 -20.483 -8.282 1.00 61.72 222 THR A O 1
ATOM 1701 N N . GLY A 1 223 ? 12.584 -18.677 -8.056 1.00 63.38 223 GLY A N 1
ATOM 1702 C CA . GLY A 1 223 ? 13.505 -17.705 -8.655 1.00 63.38 223 GLY A CA 1
ATOM 1703 C C . GLY A 1 223 ? 14.388 -16.970 -7.632 1.00 63.38 223 GLY A C 1
ATOM 1704 O O . GLY A 1 223 ? 14.263 -17.196 -6.427 1.00 63.38 223 GLY A O 1
ATOM 1705 N N . PRO A 1 224 ? 15.269 -16.053 -8.079 1.00 64.38 224 PRO A N 1
ATOM 1706 C CA . PRO A 1 224 ? 15.926 -15.092 -7.180 1.00 64.38 224 PRO A CA 1
ATOM 1707 C C . PRO A 1 224 ? 14.877 -14.231 -6.452 1.00 64.38 224 PRO A C 1
ATOM 1709 O O . PRO A 1 224 ? 13.771 -14.122 -6.958 1.00 64.38 224 PRO A O 1
ATOM 1712 N N . PRO A 1 225 ? 15.146 -13.614 -5.291 1.00 76.69 225 PRO A N 1
ATOM 1713 C CA . PRO A 1 225 ? 14.140 -12.798 -4.608 1.00 76.69 225 PRO A CA 1
ATOM 1714 C C . PRO A 1 225 ? 13.544 -11.716 -5.523 1.00 76.69 225 PRO A C 1
ATOM 1716 O O . PRO A 1 225 ? 14.279 -11.036 -6.240 1.00 76.69 225 PRO A O 1
ATOM 1719 N N . ARG A 1 226 ? 12.217 -11.553 -5.498 1.00 88.50 226 ARG A N 1
ATOM 1720 C CA . ARG A 1 226 ? 11.532 -10.448 -6.178 1.00 88.50 226 ARG A CA 1
ATOM 1721 C C . ARG A 1 226 ? 11.876 -9.145 -5.477 1.00 88.50 226 ARG A C 1
ATOM 1723 O O . ARG A 1 226 ? 11.845 -9.083 -4.251 1.00 88.50 226 ARG A O 1
ATOM 1730 N N . GLU A 1 227 ? 12.184 -8.128 -6.262 1.00 93.44 227 GLU A N 1
ATOM 1731 C CA . GLU A 1 227 ? 12.618 -6.828 -5.771 1.00 93.44 227 GLU A CA 1
ATOM 1732 C C . GLU A 1 227 ? 11.622 -5.752 -6.182 1.00 93.44 227 GLU A C 1
ATOM 1734 O O . GLU A 1 227 ? 11.177 -5.743 -7.329 1.00 93.44 227 GLU A O 1
ATOM 1739 N N . PHE A 1 228 ? 11.304 -4.839 -5.269 1.00 95.56 228 PHE A N 1
ATOM 1740 C CA . PHE A 1 228 ? 10.588 -3.613 -5.599 1.00 95.56 228 PHE A CA 1
ATOM 1741 C C . PHE A 1 228 ? 11.009 -2.465 -4.689 1.00 95.56 228 PHE A C 1
ATOM 1743 O O . PHE A 1 228 ? 11.566 -2.664 -3.603 1.00 95.56 228 PHE A O 1
ATOM 1750 N N . PHE A 1 229 ? 10.686 -1.259 -5.132 1.00 96.62 229 PHE A N 1
ATOM 1751 C CA . PHE A 1 229 ? 10.867 -0.027 -4.390 1.00 96.62 229 PHE A CA 1
ATOM 1752 C C . PHE A 1 229 ? 9.539 0.712 -4.267 1.00 96.62 229 PHE A C 1
ATOM 1754 O O . PHE A 1 229 ? 8.736 0.708 -5.200 1.00 96.62 229 PHE A O 1
ATOM 1761 N N . ALA A 1 230 ? 9.303 1.355 -3.128 1.00 96.56 230 ALA A N 1
ATOM 1762 C CA . ALA A 1 230 ? 8.046 2.047 -2.867 1.00 96.56 230 ALA A CA 1
ATOM 1763 C C . ALA A 1 230 ? 8.233 3.240 -1.932 1.00 96.56 230 ALA A C 1
ATOM 1765 O O . ALA A 1 230 ? 9.012 3.178 -0.981 1.00 96.56 230 ALA A O 1
ATOM 1766 N N . TYR A 1 231 ? 7.455 4.295 -2.157 1.00 95.31 231 TYR A N 1
ATOM 1767 C CA . TYR A 1 231 ? 7.166 5.274 -1.116 1.00 95.31 231 TYR A CA 1
ATOM 1768 C C . TYR A 1 231 ? 6.074 4.727 -0.199 1.00 95.31 231 TYR A C 1
ATOM 1770 O O . TYR A 1 231 ? 5.061 4.205 -0.673 1.00 95.31 231 TYR A O 1
ATOM 1778 N N . VAL A 1 232 ? 6.280 4.824 1.112 1.00 96.25 232 VAL A N 1
ATOM 1779 C CA . VAL A 1 232 ? 5.386 4.221 2.100 1.00 96.25 232 VAL A CA 1
ATOM 1780 C C . VAL A 1 232 ? 5.043 5.235 3.180 1.00 96.25 232 VAL A C 1
ATOM 1782 O O . VAL A 1 232 ? 5.932 5.755 3.862 1.00 96.25 232 VAL A O 1
ATOM 1785 N N . TYR A 1 233 ? 3.747 5.470 3.382 1.00 95.12 233 TYR A N 1
ATOM 1786 C CA . TYR A 1 233 ? 3.270 6.113 4.598 1.00 95.12 233 TYR A CA 1
ATOM 1787 C C . TYR A 1 233 ? 3.311 5.110 5.747 1.00 95.12 233 TYR A C 1
ATOM 1789 O O . TYR A 1 233 ? 2.898 3.956 5.609 1.00 95.12 233 TYR A O 1
ATOM 1797 N N . SER A 1 234 ? 3.828 5.516 6.904 1.00 96.62 234 SER A N 1
ATOM 1798 C CA . SER A 1 234 ? 4.050 4.563 7.991 1.00 96.62 234 SER A CA 1
ATOM 1799 C C . SER A 1 234 ? 2.751 3.928 8.478 1.00 96.62 234 SER A C 1
ATOM 1801 O O . SER A 1 234 ? 1.846 4.611 8.948 1.00 96.62 234 SER A O 1
ATOM 1803 N N . GLY A 1 235 ? 2.693 2.598 8.420 1.00 97.25 235 GLY A N 1
ATOM 1804 C CA . GLY A 1 235 ? 1.527 1.811 8.827 1.00 97.25 235 GLY A CA 1
ATOM 1805 C C . GLY A 1 235 ? 0.714 1.283 7.648 1.00 97.25 235 GLY A C 1
ATOM 1806 O O . GLY A 1 235 ? -0.101 0.387 7.850 1.00 97.25 235 GLY A O 1
ATOM 1807 N N . ASP A 1 236 ? 0.989 1.753 6.434 1.00 97.50 236 ASP A N 1
ATOM 1808 C CA . ASP A 1 236 ? 0.317 1.287 5.226 1.00 97.50 236 ASP A CA 1
ATOM 1809 C C . ASP A 1 236 ? 1.055 0.085 4.612 1.00 97.50 236 ASP A C 1
ATOM 1811 O O . ASP A 1 236 ? 2.246 -0.152 4.852 1.00 97.50 236 ASP A O 1
ATOM 1815 N N . LEU A 1 237 ? 0.334 -0.689 3.805 1.00 98.12 237 LEU A N 1
ATOM 1816 C CA . LEU A 1 237 ? 0.924 -1.571 2.808 1.00 98.12 237 LEU A CA 1
ATOM 1817 C C . LEU A 1 237 ? 1.737 -0.732 1.805 1.00 98.12 237 LEU A C 1
ATOM 1819 O O . LEU A 1 237 ? 1.352 0.391 1.475 1.00 98.12 237 LEU A O 1
ATOM 1823 N N . PRO A 1 238 ? 2.856 -1.254 1.281 1.00 96.19 238 PRO A N 1
ATOM 1824 C CA . PRO A 1 238 ? 3.594 -0.557 0.239 1.00 96.19 238 PRO A CA 1
ATOM 1825 C C . PRO A 1 238 ? 2.866 -0.715 -1.104 1.00 96.19 238 PRO A C 1
ATOM 1827 O O . PRO A 1 238 ? 2.580 -1.832 -1.483 1.00 96.19 238 PRO A O 1
ATOM 1830 N N . SER A 1 239 ? 2.587 0.303 -1.909 1.00 87.25 239 SER A N 1
ATOM 1831 C CA . SER A 1 239 ? 2.712 1.742 -1.663 1.00 87.25 239 SER A CA 1
ATOM 1832 C C . SER A 1 239 ? 1.335 2.368 -1.420 1.00 87.25 239 SER A C 1
ATOM 1834 O O . SER A 1 239 ? 0.311 1.707 -1.549 1.00 87.25 239 SER A O 1
ATOM 1836 N N . GLY A 1 240 ? 1.296 3.664 -1.132 1.00 83.69 240 GLY A N 1
ATOM 1837 C CA . GLY A 1 240 ? 0.082 4.479 -1.256 1.00 83.69 240 GLY A CA 1
ATOM 1838 C C . GLY A 1 240 ? 0.227 5.612 -2.271 1.00 83.69 240 GLY A C 1
ATOM 1839 O O . GLY A 1 240 ? -0.705 6.369 -2.439 1.00 83.69 240 GLY A O 1
ATOM 1840 N N . ALA A 1 241 ? 1.378 5.742 -2.932 1.00 90.56 241 ALA A N 1
ATOM 1841 C CA . ALA A 1 241 ? 1.688 6.892 -3.781 1.00 90.56 241 ALA A CA 1
ATOM 1842 C C . ALA A 1 241 ? 2.370 6.432 -5.069 1.00 90.56 241 ALA A C 1
ATOM 1844 O O . ALA A 1 241 ? 1.778 6.419 -6.140 1.00 90.56 241 ALA A O 1
ATOM 1845 N N . PHE A 1 242 ? 3.603 5.934 -4.959 1.00 94.69 242 PHE A N 1
ATOM 1846 C CA . PHE A 1 242 ? 4.374 5.483 -6.113 1.00 94.69 242 PHE A CA 1
ATOM 1847 C C . PHE A 1 242 ? 5.339 4.352 -5.766 1.00 94.69 242 PHE A C 1
ATOM 1849 O O . PHE A 1 242 ? 5.690 4.122 -4.602 1.00 94.69 242 PHE A O 1
ATOM 1856 N N . GLY A 1 243 ? 5.785 3.643 -6.796 1.00 95.12 243 GLY A N 1
ATOM 1857 C CA . GLY A 1 243 ? 6.784 2.591 -6.678 1.00 95.12 243 GLY A CA 1
ATOM 1858 C C . GLY A 1 243 ? 7.145 1.964 -8.018 1.00 95.12 243 GLY A C 1
ATOM 1859 O O . GLY A 1 243 ? 6.576 2.300 -9.057 1.00 95.12 243 GLY A O 1
ATOM 1860 N N . TRP A 1 244 ? 8.131 1.073 -8.006 1.00 95.00 244 TRP A N 1
ATOM 1861 C CA . TRP A 1 244 ? 8.570 0.358 -9.202 1.00 95.00 244 TRP A CA 1
ATOM 1862 C C . TRP A 1 244 ? 9.168 -1.007 -8.881 1.00 95.00 244 TRP A C 1
ATOM 1864 O O . TRP A 1 244 ? 9.705 -1.242 -7.797 1.00 95.00 244 TRP A O 1
ATOM 1874 N N . THR A 1 245 ? 9.135 -1.883 -9.879 1.00 93.44 245 THR A N 1
ATOM 1875 C CA . THR A 1 245 ? 9.602 -3.267 -9.796 1.00 93.44 245 THR A CA 1
ATOM 1876 C C . THR A 1 245 ? 10.627 -3.512 -10.907 1.00 93.44 245 THR A C 1
ATOM 1878 O O . THR A 1 245 ? 10.252 -3.666 -12.073 1.00 93.44 245 THR A O 1
ATOM 1881 N N . PRO A 1 246 ? 11.938 -3.556 -10.578 1.00 90.38 246 PRO A N 1
ATOM 1882 C CA . PRO A 1 246 ? 13.019 -3.700 -11.551 1.00 90.38 246 PRO A CA 1
ATOM 1883 C C . PRO A 1 246 ? 12.842 -4.840 -12.555 1.00 90.38 246 PRO A C 1
ATOM 1885 O O . PRO A 1 246 ? 13.123 -4.676 -13.742 1.00 90.38 246 PRO A O 1
ATOM 1888 N N . SER A 1 247 ? 12.375 -5.993 -12.072 1.00 86.62 247 SER A N 1
ATOM 1889 C CA . SER A 1 247 ? 12.257 -7.223 -12.856 1.00 86.62 247 SER A CA 1
ATOM 1890 C C . SER A 1 247 ? 11.115 -7.209 -13.874 1.00 86.62 247 SER A C 1
ATOM 1892 O O . SER A 1 247 ? 11.239 -7.879 -14.898 1.00 86.62 247 SER A O 1
ATOM 1894 N N . SER A 1 248 ? 10.032 -6.465 -13.623 1.00 86.94 248 SER A N 1
ATOM 1895 C CA . SER A 1 248 ? 8.919 -6.310 -14.572 1.00 86.94 248 SER A CA 1
ATOM 1896 C C . SER A 1 248 ? 9.105 -5.125 -15.516 1.00 86.94 248 SER A C 1
ATOM 1898 O O . SER A 1 248 ? 8.486 -5.082 -16.575 1.00 86.94 248 SER A O 1
ATOM 1900 N N . GLY A 1 249 ? 9.964 -4.163 -15.165 1.00 88.94 249 GLY A N 1
ATOM 1901 C CA . GLY A 1 249 ? 10.095 -2.931 -15.939 1.00 88.94 249 GLY A CA 1
ATOM 1902 C C . GLY A 1 249 ? 8.998 -1.907 -15.642 1.00 88.94 249 GLY A C 1
ATOM 1903 O O . GLY A 1 249 ? 8.909 -0.904 -16.352 1.00 88.94 249 GLY A O 1
ATOM 1904 N N . LEU A 1 250 ? 8.157 -2.160 -14.633 1.00 91.69 250 LEU A N 1
ATOM 1905 C CA . LEU A 1 250 ? 7.014 -1.318 -14.297 1.00 91.69 250 LEU A CA 1
ATOM 1906 C C . LEU A 1 250 ? 7.349 -0.314 -13.201 1.00 91.69 250 LEU A C 1
ATOM 1908 O O . LEU A 1 250 ? 7.976 -0.649 -12.198 1.00 91.69 250 LEU A O 1
ATOM 1912 N N . ALA A 1 251 ? 6.847 0.899 -13.379 1.00 94.12 251 ALA A N 1
ATOM 1913 C CA . ALA A 1 251 ? 6.723 1.929 -12.367 1.00 94.12 251 ALA A CA 1
ATOM 1914 C C . ALA A 1 251 ? 5.290 2.468 -12.378 1.00 94.12 251 ALA A C 1
ATOM 1916 O O . ALA A 1 251 ? 4.614 2.426 -13.410 1.00 94.12 251 ALA A O 1
ATOM 1917 N N . PHE A 1 252 ? 4.837 2.986 -11.244 1.00 94.88 252 PHE A N 1
ATOM 1918 C CA . PHE A 1 252 ? 3.569 3.690 -11.169 1.00 94.88 252 PHE A CA 1
ATOM 1919 C C . PHE A 1 252 ? 3.595 4.830 -10.160 1.00 94.88 252 PHE A C 1
ATOM 1921 O O . PHE A 1 252 ? 4.374 4.807 -9.204 1.00 94.88 252 PHE A O 1
ATOM 1928 N N . SER A 1 253 ? 2.687 5.771 -10.370 1.00 95.12 253 SER A N 1
ATOM 1929 C CA . SER A 1 253 ? 2.160 6.689 -9.364 1.00 95.12 253 SER A CA 1
ATOM 1930 C C . SER A 1 253 ? 0.633 6.633 -9.382 1.00 95.12 253 SER A C 1
ATOM 1932 O O . SER A 1 253 ? 0.032 6.027 -10.282 1.00 95.12 253 SER A O 1
ATOM 1934 N N . LEU A 1 254 ? 0.005 7.177 -8.344 1.00 92.69 254 LEU A N 1
ATOM 1935 C CA . LEU A 1 254 ? -1.440 7.294 -8.270 1.00 92.69 254 LEU A CA 1
ATOM 1936 C C . LEU A 1 254 ? -1.866 8.552 -7.517 1.00 92.69 254 LEU A C 1
ATOM 1938 O O . LEU A 1 254 ? -1.201 8.966 -6.573 1.00 92.69 254 LEU A O 1
ATOM 1942 N N . ASN A 1 255 ? -3.031 9.075 -7.893 1.00 90.62 255 ASN A N 1
ATOM 1943 C CA . ASN A 1 255 ? -3.696 10.202 -7.250 1.00 90.62 255 ASN A CA 1
ATOM 1944 C C . ASN A 1 255 ? -5.105 9.807 -6.835 1.00 90.62 255 ASN A C 1
ATOM 1946 O O . ASN A 1 255 ? -5.792 9.061 -7.537 1.00 90.62 255 ASN A O 1
ATOM 1950 N N . TYR A 1 256 ? -5.574 10.359 -5.726 1.00 87.25 256 TYR A N 1
ATOM 1951 C CA . TYR A 1 256 ? -6.964 10.211 -5.332 1.00 87.25 256 TYR A CA 1
ATOM 1952 C C . TYR A 1 256 ? -7.863 11.120 -6.183 1.00 87.25 256 TYR A C 1
ATOM 1954 O O . TYR A 1 256 ? -7.598 12.311 -6.310 1.00 87.25 256 TYR A O 1
ATOM 1962 N N . VAL A 1 257 ? -8.927 10.569 -6.781 1.00 84.38 257 VAL A N 1
ATOM 1963 C CA . VAL A 1 257 ? -9.883 11.344 -7.612 1.00 84.38 257 VAL A CA 1
ATOM 1964 C C . VAL A 1 257 ? -11.313 11.332 -7.076 1.00 84.38 257 VAL A C 1
ATOM 1966 O O . VAL A 1 257 ? -12.209 11.885 -7.705 1.00 84.38 257 VAL A O 1
ATOM 1969 N N . ARG A 1 258 ? -11.510 10.727 -5.898 1.00 79.75 258 ARG A N 1
ATOM 1970 C CA . ARG A 1 258 ? -12.714 10.789 -5.059 1.00 79.75 258 ARG A CA 1
ATOM 1971 C C . ARG A 1 258 ? -14.051 10.783 -5.825 1.00 79.75 258 ARG A C 1
ATOM 1973 O O . ARG A 1 258 ? -14.676 11.831 -6.014 1.00 79.75 258 ARG A O 1
ATOM 1980 N N . PRO A 1 259 ? -14.548 9.598 -6.203 1.00 84.19 259 PRO A N 1
ATOM 1981 C CA . PRO A 1 259 ? -15.929 9.436 -6.639 1.00 84.19 259 PRO A CA 1
ATOM 1982 C C . PRO A 1 259 ? -16.929 9.999 -5.618 1.00 84.19 259 PRO A C 1
ATOM 1984 O O . PRO A 1 259 ? -16.635 10.128 -4.431 1.00 84.19 259 PRO A O 1
ATOM 1987 N N . SER A 1 260 ? -18.141 10.332 -6.064 1.00 80.44 260 SER A N 1
ATOM 1988 C CA . SER A 1 260 ? -19.197 10.830 -5.169 1.00 80.44 260 SER A CA 1
ATOM 1989 C C . SER A 1 260 ? -19.708 9.774 -4.188 1.00 80.44 260 SER A C 1
ATOM 1991 O O . SER A 1 260 ? -20.228 10.123 -3.131 1.00 80.44 260 SER A O 1
ATOM 1993 N N . GLU A 1 261 ? -19.581 8.500 -4.549 1.00 81.94 261 GLU A N 1
ATOM 1994 C CA . GLU A 1 261 ? -20.031 7.353 -3.769 1.00 81.94 261 GLU A CA 1
ATOM 1995 C C . GLU A 1 261 ? -18.906 6.320 -3.699 1.00 81.94 261 GLU A C 1
ATOM 1997 O O . GLU A 1 261 ? -18.226 6.074 -4.694 1.00 81.94 261 GLU A O 1
ATOM 2002 N N . GLY A 1 262 ? -18.718 5.720 -2.524 1.00 85.06 262 GLY A N 1
ATOM 2003 C CA . GLY A 1 262 ? -17.804 4.597 -2.350 1.00 85.06 262 GLY A CA 1
ATOM 2004 C C . GLY A 1 262 ? -18.532 3.262 -2.486 1.00 85.06 262 GLY A C 1
ATOM 2005 O O . GLY A 1 262 ? -19.750 3.174 -2.303 1.00 85.06 262 GLY A O 1
ATOM 2006 N N . VAL A 1 263 ? -17.782 2.186 -2.720 1.00 89.31 263 VAL A N 1
ATOM 2007 C CA . VAL A 1 263 ? -18.321 0.816 -2.745 1.00 89.31 263 VAL A CA 1
ATOM 2008 C C . VAL A 1 263 ? -18.092 0.125 -1.402 1.00 89.31 263 VAL A C 1
ATOM 2010 O O . VAL A 1 263 ? -16.956 -0.115 -0.984 1.00 89.31 263 VAL A O 1
ATOM 2013 N N . LEU A 1 264 ? -19.184 -0.232 -0.716 1.00 90.06 264 LEU A N 1
ATOM 2014 C CA . LEU A 1 264 ? -19.123 -0.868 0.602 1.00 90.06 264 LEU A CA 1
ATOM 2015 C C . LEU A 1 264 ? -18.434 -2.233 0.518 1.00 90.06 264 LEU A C 1
ATOM 2017 O O . LEU A 1 264 ? -18.909 -3.144 -0.162 1.00 90.06 264 LEU A O 1
ATOM 2021 N N . GLY A 1 265 ? -17.348 -2.397 1.274 1.00 87.75 265 GLY A N 1
ATOM 2022 C CA . GLY A 1 265 ? -16.566 -3.629 1.274 1.00 87.75 265 GLY A CA 1
ATOM 2023 C C . GLY A 1 265 ? -15.715 -3.820 0.017 1.00 87.75 265 GLY A C 1
ATOM 2024 O O . GLY A 1 265 ? -15.233 -4.930 -0.205 1.00 87.75 265 GLY A O 1
ATOM 2025 N N . GLY A 1 266 ? -15.542 -2.782 -0.803 1.00 88.75 266 GLY A N 1
ATOM 2026 C CA . GLY A 1 266 ? -14.599 -2.823 -1.912 1.00 88.75 266 GLY A CA 1
ATOM 2027 C C . GLY A 1 266 ? -13.138 -2.873 -1.448 1.00 88.75 266 GLY A C 1
ATOM 2028 O O . GLY A 1 266 ? -12.821 -2.762 -0.262 1.00 88.75 266 GLY A O 1
ATOM 2029 N N . TYR A 1 267 ? -12.229 -3.047 -2.394 1.00 87.62 267 TYR A N 1
ATOM 2030 C CA . TYR A 1 267 ? -10.793 -3.083 -2.165 1.00 87.62 267 TYR A CA 1
ATOM 2031 C C . TYR A 1 267 ? -10.252 -1.670 -1.981 1.00 87.62 267 TYR A C 1
ATOM 2033 O O . TYR A 1 267 ? -10.556 -0.782 -2.780 1.00 87.62 267 TYR A O 1
ATOM 2041 N N . GLY A 1 268 ? -9.463 -1.477 -0.925 1.00 89.81 268 GLY A N 1
ATOM 2042 C CA . GLY A 1 268 ? -8.822 -0.197 -0.658 1.00 89.81 268 GLY A CA 1
ATOM 2043 C C . GLY A 1 268 ? -7.595 0.038 -1.528 1.00 89.81 268 GLY A C 1
ATOM 2044 O O . GLY A 1 268 ? -6.947 -0.914 -1.983 1.00 89.81 268 GLY A O 1
ATOM 2045 N N . ARG A 1 269 ? -7.253 1.313 -1.706 1.00 92.25 269 ARG A N 1
ATOM 2046 C CA . ARG A 1 269 ? -6.104 1.803 -2.479 1.00 92.25 269 ARG A CA 1
ATOM 2047 C C . ARG A 1 269 ? -4.837 0.995 -2.220 1.00 92.25 269 ARG A C 1
ATOM 2049 O O . ARG A 1 269 ? -4.250 0.476 -3.165 1.00 92.25 269 ARG A O 1
ATOM 2056 N N . GLY A 1 270 ? -4.479 0.827 -0.943 1.00 93.00 270 GLY A N 1
ATOM 2057 C CA . GLY A 1 270 ? -3.249 0.155 -0.508 1.00 93.00 270 GLY A 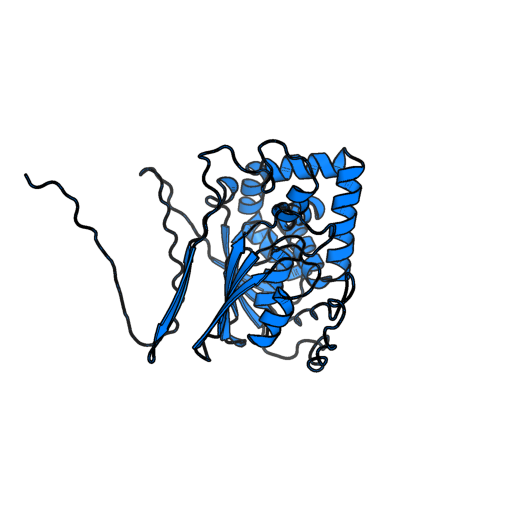CA 1
ATOM 2058 C C . GLY A 1 270 ? -3.126 -1.299 -0.973 1.00 93.00 270 GLY A C 1
ATOM 2059 O O . GLY A 1 270 ? -2.022 -1.787 -1.200 1.00 93.00 270 GLY A O 1
ATOM 2060 N N . PHE A 1 271 ? -4.245 -2.003 -1.171 1.00 93.19 271 PHE A N 1
ATOM 2061 C CA . PHE A 1 271 ? -4.231 -3.373 -1.691 1.00 93.19 271 PHE A CA 1
ATOM 2062 C C . PHE A 1 271 ? -3.943 -3.402 -3.196 1.00 93.19 271 PHE A C 1
ATOM 2064 O O . PHE A 1 271 ? -3.197 -4.261 -3.670 1.00 93.19 271 PHE A O 1
ATOM 2071 N N . LEU A 1 272 ? -4.510 -2.455 -3.946 1.00 91.44 272 LEU A N 1
ATOM 2072 C CA . LEU A 1 272 ? -4.348 -2.363 -5.397 1.00 91.44 272 LEU A CA 1
ATOM 2073 C C . LEU A 1 272 ? -2.947 -1.869 -5.767 1.00 91.44 272 LEU A C 1
ATOM 2075 O O . LEU A 1 272 ? -2.273 -2.478 -6.595 1.00 91.44 272 LEU A O 1
ATOM 2079 N N . SER A 1 273 ? -2.460 -0.818 -5.113 1.00 93.50 273 SER A N 1
ATOM 2080 C CA . SER A 1 273 ? -1.098 -0.303 -5.303 1.00 93.50 273 SER A CA 1
ATOM 2081 C C . SER A 1 273 ? -0.029 -1.305 -4.863 1.00 93.50 273 SER A C 1
ATOM 2083 O O . SER A 1 273 ? 0.982 -1.463 -5.549 1.00 93.50 273 SER A O 1
ATOM 2085 N N . ARG A 1 274 ? -0.255 -2.061 -3.779 1.00 95.19 274 ARG A N 1
ATOM 2086 C CA . ARG A 1 274 ? 0.622 -3.185 -3.417 1.00 95.19 274 ARG A CA 1
ATOM 2087 C C . ARG A 1 274 ? 0.661 -4.246 -4.504 1.00 95.19 274 ARG A C 1
ATOM 2089 O O . ARG A 1 274 ? 1.742 -4.761 -4.804 1.00 95.19 274 ARG A O 1
ATOM 2096 N N . GLY A 1 275 ? -0.487 -4.534 -5.111 1.00 92.25 275 GLY A N 1
ATOM 2097 C CA . GLY A 1 275 ? -0.585 -5.427 -6.256 1.00 92.25 275 GLY A CA 1
ATOM 2098 C C . GLY A 1 275 ? 0.164 -4.922 -7.485 1.00 92.25 275 GLY A C 1
ATOM 2099 O O . GLY A 1 275 ? 0.830 -5.713 -8.143 1.00 92.25 275 GLY A O 1
ATOM 2100 N N . LEU A 1 276 ? 0.178 -3.616 -7.756 1.00 92.75 276 LEU A N 1
ATOM 2101 C CA . LEU A 1 276 ? 0.963 -3.056 -8.863 1.00 92.75 276 LEU A CA 1
ATOM 2102 C C . LEU A 1 276 ? 2.466 -3.362 -8.743 1.00 92.75 276 LEU A C 1
ATOM 2104 O O . LEU A 1 276 ? 3.116 -3.610 -9.756 1.00 92.75 276 LEU A O 1
ATOM 2108 N N . LEU A 1 277 ? 3.012 -3.430 -7.523 1.00 94.31 277 LEU A N 1
ATOM 2109 C CA . LEU A 1 277 ? 4.406 -3.840 -7.289 1.00 94.31 277 LEU A CA 1
ATOM 2110 C C . LEU A 1 277 ? 4.646 -5.334 -7.579 1.00 94.31 277 LEU A C 1
ATOM 2112 O O . LEU A 1 277 ? 5.775 -5.742 -7.855 1.00 94.31 277 LEU A O 1
ATOM 2116 N N . ASP A 1 278 ? 3.598 -6.157 -7.531 1.00 90.69 278 ASP A N 1
ATOM 2117 C CA . ASP A 1 278 ? 3.650 -7.580 -7.875 1.00 90.69 278 ASP A CA 1
ATOM 2118 C C . ASP A 1 278 ? 3.334 -7.853 -9.359 1.00 90.69 278 ASP A C 1
ATOM 2120 O O . ASP A 1 278 ? 3.553 -8.977 -9.821 1.00 90.69 278 ASP A O 1
ATOM 2124 N N . ALA A 1 279 ? 2.859 -6.851 -10.109 1.00 87.31 279 ALA A N 1
ATOM 2125 C CA . ALA A 1 279 ? 2.480 -7.002 -11.508 1.00 87.31 279 ALA A CA 1
ATOM 2126 C C . ALA A 1 279 ? 3.691 -7.305 -12.407 1.00 87.31 279 ALA A C 1
ATOM 2128 O O . ALA A 1 279 ? 4.751 -6.675 -12.325 1.00 87.31 279 ALA A O 1
ATOM 2129 N N . ARG A 1 280 ? 3.523 -8.288 -13.298 1.00 85.62 280 ARG A N 1
ATOM 2130 C CA . ARG A 1 280 ? 4.585 -8.756 -14.210 1.00 85.62 280 ARG A CA 1
ATOM 2131 C C . ARG A 1 280 ? 4.755 -7.895 -15.453 1.00 85.62 280 ARG A C 1
ATOM 2133 O O . ARG A 1 280 ? 5.848 -7.851 -16.009 1.00 85.62 280 ARG A O 1
ATOM 2140 N N . ASP A 1 281 ? 3.682 -7.261 -15.897 1.00 85.38 281 ASP A N 1
ATOM 2141 C CA . ASP A 1 281 ? 3.652 -6.426 -17.088 1.00 85.38 281 ASP A CA 1
ATOM 2142 C C . ASP A 1 281 ? 2.508 -5.403 -17.012 1.00 85.38 281 ASP A C 1
ATOM 2144 O O . ASP A 1 281 ? 1.672 -5.415 -16.104 1.00 85.38 281 ASP A O 1
ATOM 2148 N N . LEU A 1 282 ? 2.508 -4.474 -17.969 1.00 87.62 282 LEU A N 1
ATOM 2149 C CA . LEU A 1 282 ? 1.552 -3.370 -18.027 1.00 87.62 282 LEU A CA 1
ATOM 2150 C C . LEU A 1 282 ? 0.109 -3.866 -18.175 1.00 87.62 282 LEU A C 1
ATOM 2152 O O . LEU A 1 282 ? -0.828 -3.230 -17.711 1.00 87.62 282 LEU A O 1
ATOM 2156 N N . ASP A 1 283 ? -0.057 -5.002 -18.835 1.00 84.00 283 ASP A N 1
ATOM 2157 C CA . ASP A 1 283 ? -1.336 -5.617 -19.136 1.00 84.00 283 ASP A CA 1
ATOM 2158 C C . ASP A 1 283 ? -1.981 -6.185 -17.862 1.00 84.00 283 ASP A C 1
ATOM 2160 O O . ASP A 1 283 ? -3.162 -5.970 -17.606 1.00 84.00 283 ASP A O 1
ATOM 2164 N N . GLU A 1 284 ? -1.186 -6.837 -17.021 1.00 83.81 284 GLU A N 1
ATOM 2165 C CA . GLU A 1 284 ? -1.581 -7.303 -15.697 1.00 83.81 284 GLU A CA 1
ATOM 2166 C C . GLU A 1 284 ? -1.847 -6.153 -14.720 1.00 83.81 284 GLU A C 1
ATOM 2168 O O . GLU A 1 284 ? -2.819 -6.201 -13.966 1.00 83.81 284 GLU A O 1
ATOM 2173 N N . ALA A 1 285 ? -1.024 -5.102 -14.759 1.00 89.00 285 ALA A N 1
ATOM 2174 C CA . ALA A 1 285 ? -1.264 -3.888 -13.987 1.00 89.00 285 ALA A CA 1
ATOM 2175 C C . ALA A 1 285 ? -2.609 -3.246 -14.367 1.00 89.00 285 ALA A C 1
ATOM 2177 O O . ALA A 1 285 ? -3.395 -2.906 -13.485 1.00 89.00 285 ALA A O 1
ATOM 2178 N N . MET A 1 286 ? -2.908 -3.152 -15.669 1.00 88.56 286 MET A N 1
ATOM 2179 C CA . MET A 1 286 ? -4.196 -2.677 -16.180 1.00 88.56 286 MET A CA 1
ATOM 2180 C C . MET A 1 286 ? -5.364 -3.550 -15.726 1.00 88.56 286 MET A C 1
ATOM 2182 O O . MET A 1 286 ? -6.393 -3.016 -15.318 1.00 88.56 286 MET A O 1
ATOM 2186 N N . ASP A 1 287 ? -5.225 -4.874 -15.793 1.00 83.56 287 ASP A N 1
ATOM 2187 C CA . ASP A 1 287 ? -6.267 -5.806 -15.355 1.00 83.56 287 ASP A CA 1
ATOM 2188 C C . ASP A 1 287 ? -6.569 -5.637 -13.853 1.00 83.56 287 ASP A C 1
ATOM 2190 O O . ASP A 1 287 ? -7.736 -5.639 -13.462 1.00 83.56 287 ASP A O 1
ATOM 2194 N N . LEU A 1 288 ? -5.547 -5.392 -13.026 1.00 85.44 288 LEU A N 1
ATOM 2195 C CA . LEU A 1 288 ? -5.705 -5.123 -11.596 1.00 85.44 288 LEU A CA 1
ATOM 2196 C C . LEU A 1 288 ? -6.445 -3.805 -11.320 1.00 85.44 288 LEU A C 1
ATOM 2198 O O . LEU A 1 288 ? -7.450 -3.808 -10.611 1.00 85.44 288 LEU A O 1
ATOM 2202 N N . ILE A 1 289 ? -5.989 -2.681 -11.882 1.00 87.19 289 ILE A N 1
ATOM 2203 C CA . ILE A 1 289 ? -6.566 -1.352 -11.580 1.00 87.19 289 ILE A CA 1
ATOM 2204 C C . ILE A 1 289 ? -7.894 -1.087 -12.289 1.00 87.19 289 ILE A C 1
ATOM 2206 O O . ILE A 1 289 ? -8.532 -0.072 -12.044 1.00 87.19 289 ILE A O 1
ATOM 2210 N N . THR A 1 290 ? -8.313 -1.970 -13.194 1.00 85.25 290 THR A N 1
ATOM 2211 C CA . THR A 1 290 ? -9.649 -1.930 -13.811 1.00 85.25 290 THR A CA 1
ATOM 2212 C C . THR A 1 290 ? -10.547 -3.058 -13.312 1.00 85.25 290 THR A C 1
ATOM 2214 O O . THR A 1 290 ? -11.653 -3.239 -13.826 1.00 85.25 290 THR A O 1
ATOM 2217 N N . SER A 1 291 ? -10.093 -3.804 -12.298 1.00 75.81 291 SER A N 1
ATOM 2218 C CA . SER A 1 291 ? -10.912 -4.807 -11.629 1.00 75.81 291 SER A CA 1
ATOM 2219 C C . SER A 1 291 ? -12.118 -4.156 -10.953 1.00 75.81 291 SER A C 1
ATOM 2221 O O . SER A 1 291 ? -12.055 -3.029 -10.445 1.00 75.81 291 SER A O 1
ATOM 2223 N N . TRP A 1 292 ? -13.236 -4.878 -10.988 1.00 72.88 292 TRP A N 1
ATOM 2224 C CA . TRP A 1 292 ? -14.474 -4.446 -10.357 1.00 72.88 292 TRP A CA 1
ATOM 2225 C C . TRP A 1 292 ? -14.372 -4.626 -8.838 1.00 72.88 292 TRP A C 1
ATOM 2227 O O . TRP A 1 292 ? -13.802 -5.612 -8.367 1.00 72.88 292 TRP A O 1
ATOM 2237 N N . GLY A 1 293 ? -14.946 -3.700 -8.071 1.00 76.38 293 GLY A N 1
ATOM 2238 C CA . GLY A 1 293 ? -14.999 -3.798 -6.608 1.00 76.38 293 GLY A CA 1
ATOM 2239 C C . GLY A 1 293 ? -13.917 -3.027 -5.850 1.00 76.38 293 GLY A C 1
ATOM 2240 O O . GLY A 1 293 ? -13.679 -3.322 -4.689 1.00 76.38 293 GLY A O 1
ATOM 2241 N N . GLN A 1 294 ? -13.286 -2.029 -6.458 1.00 87.12 294 GLN A N 1
ATOM 2242 C CA . GLN A 1 294 ? -12.537 -0.973 -5.762 1.00 87.12 294 GLN A CA 1
ATOM 2243 C C . GLN A 1 294 ? -13.508 -0.089 -4.978 1.00 87.12 294 GLN A C 1
ATOM 2245 O O . GLN A 1 294 ? -14.592 0.234 -5.465 1.00 87.12 294 GLN A O 1
ATOM 2250 N N . ALA A 1 295 ? -13.123 0.279 -3.762 1.00 89.06 295 ALA A N 1
ATOM 2251 C CA . ALA A 1 295 ? -13.980 1.025 -2.851 1.00 89.06 295 ALA A CA 1
ATOM 2252 C C . ALA A 1 295 ? -14.006 2.532 -3.108 1.00 89.06 295 ALA A C 1
ATOM 2254 O O . ALA A 1 295 ? -15.036 3.156 -2.868 1.00 89.06 295 ALA A O 1
ATOM 2255 N N . GLY A 1 296 ? -12.894 3.089 -3.581 1.00 87.69 296 GLY A N 1
ATOM 2256 C CA . GLY A 1 296 ? -12.770 4.480 -4.001 1.00 87.69 296 GLY A CA 1
ATOM 2257 C C . GLY A 1 296 ? -12.444 4.586 -5.488 1.00 87.69 296 GLY A C 1
ATOM 2258 O O . GLY A 1 296 ? -12.623 3.634 -6.250 1.00 87.69 296 GLY A O 1
ATOM 2259 N N . GLY A 1 297 ? -11.956 5.757 -5.889 1.00 89.00 297 GLY A N 1
ATOM 2260 C CA . GLY A 1 297 ? -11.475 5.990 -7.242 1.00 89.00 297 GLY A CA 1
ATOM 2261 C C . GLY A 1 297 ? -10.146 6.719 -7.239 1.00 89.00 297 GLY A C 1
ATOM 2262 O O . GLY A 1 297 ? -9.948 7.691 -6.500 1.00 89.00 297 GLY A O 1
ATOM 2263 N N . HIS A 1 298 ? -9.256 6.253 -8.105 1.00 92.12 298 HIS A N 1
ATOM 2264 C CA . HIS A 1 298 ? -7.888 6.733 -8.216 1.00 92.12 298 HIS A CA 1
ATOM 2265 C C . HIS A 1 298 ? -7.518 6.911 -9.687 1.00 92.12 298 HIS A C 1
ATOM 2267 O O . HIS A 1 298 ? -8.014 6.224 -10.585 1.00 92.12 298 HIS A O 1
ATOM 2273 N N . ASN A 1 299 ? -6.640 7.869 -9.934 1.00 93.31 299 ASN A N 1
ATOM 2274 C CA . ASN A 1 299 ? -5.976 8.047 -11.207 1.00 93.31 299 ASN A CA 1
ATOM 2275 C C . ASN A 1 299 ? -4.592 7.407 -11.117 1.00 93.31 299 ASN A C 1
ATOM 2277 O O . ASN A 1 299 ? -3.819 7.772 -10.248 1.00 93.31 299 ASN A O 1
ATOM 2281 N N . TYR A 1 300 ? -4.294 6.457 -11.995 1.00 94.31 300 TYR A N 1
ATOM 2282 C CA . TYR A 1 300 ? -3.044 5.713 -12.039 1.00 94.31 300 TYR A CA 1
ATOM 2283 C C . TYR A 1 300 ? -2.221 6.127 -13.255 1.00 94.31 300 TYR A C 1
ATOM 2285 O O . TYR A 1 300 ? -2.697 6.062 -14.397 1.00 94.31 300 TYR A O 1
ATOM 2293 N N . GLN A 1 301 ? -0.956 6.455 -13.030 1.00 94.12 301 GLN A N 1
ATOM 2294 C CA . GLN A 1 301 ? 0.046 6.576 -14.079 1.00 94.12 301 GLN A CA 1
ATOM 2295 C C . GLN A 1 301 ? 0.851 5.291 -14.094 1.00 94.12 301 GLN A C 1
ATOM 2297 O O . GLN A 1 301 ? 1.662 5.051 -13.207 1.00 94.12 301 GLN A O 1
ATOM 2302 N N . LEU A 1 302 ? 0.641 4.455 -15.105 1.00 93.56 302 LEU A N 1
ATOM 2303 C CA . LEU A 1 302 ? 1.414 3.231 -15.288 1.00 93.56 302 LEU A CA 1
ATOM 2304 C C . LEU A 1 302 ? 2.509 3.463 -16.317 1.00 93.56 302 LEU A C 1
ATOM 2306 O O . LEU A 1 302 ? 2.251 4.000 -17.397 1.00 93.56 302 LEU A O 1
ATOM 2310 N N . PHE A 1 303 ? 3.720 3.007 -16.021 1.00 91.19 303 PHE A N 1
ATOM 2311 C CA . PHE A 1 303 ? 4.870 3.199 -16.886 1.00 91.19 303 PHE A CA 1
ATOM 2312 C C . PHE A 1 303 ? 5.691 1.917 -17.029 1.00 91.19 303 PHE A C 1
ATOM 2314 O O . PHE A 1 303 ? 6.292 1.441 -16.075 1.00 91.19 303 PHE A O 1
ATOM 2321 N N . ASP A 1 304 ? 5.761 1.386 -18.246 1.00 90.00 304 ASP A N 1
ATOM 2322 C CA . ASP A 1 304 ? 6.750 0.383 -18.639 1.00 90.00 304 ASP A CA 1
ATOM 2323 C C . ASP A 1 304 ? 7.976 1.124 -19.188 1.00 90.00 304 ASP A C 1
ATOM 2325 O O . ASP A 1 304 ? 7.975 1.614 -20.328 1.00 90.00 304 ASP A O 1
ATOM 2329 N N . TYR A 1 305 ? 9.022 1.241 -18.367 1.00 84.44 305 TYR A N 1
ATOM 2330 C CA . TYR A 1 305 ? 10.236 1.977 -18.730 1.00 84.44 305 TYR A CA 1
ATOM 2331 C C . TYR A 1 305 ? 11.163 1.189 -19.662 1.00 84.44 305 TYR A C 1
ATOM 2333 O O . TYR A 1 305 ? 12.064 1.779 -20.266 1.00 84.44 305 TYR A O 1
ATOM 2341 N N . VAL A 1 306 ? 10.937 -0.117 -19.833 1.00 85.25 306 VAL A N 1
ATOM 2342 C CA . VAL A 1 306 ? 11.681 -0.958 -20.780 1.00 85.25 306 VAL A CA 1
ATOM 2343 C C . VAL A 1 306 ? 11.125 -0.756 -22.188 1.00 85.25 306 VAL A C 1
ATOM 2345 O O . VAL A 1 306 ? 11.873 -0.458 -23.120 1.00 85.25 306 VAL A O 1
ATOM 2348 N N . GLN A 1 307 ? 9.802 -0.843 -22.344 1.00 88.19 307 GLN A N 1
ATOM 2349 C CA . GLN A 1 307 ? 9.101 -0.630 -23.614 1.00 88.19 307 GLN A CA 1
ATOM 2350 C C . GLN A 1 307 ? 8.796 0.847 -23.902 1.00 88.19 307 GLN A C 1
ATOM 2352 O O . GLN A 1 307 ? 8.329 1.181 -24.995 1.00 88.19 307 GLN A O 1
ATOM 2357 N N . ARG A 1 308 ? 9.053 1.747 -22.944 1.00 87.62 308 ARG A N 1
ATOM 2358 C CA . ARG A 1 308 ? 8.751 3.188 -23.017 1.00 87.62 308 ARG A CA 1
ATOM 2359 C C . ARG A 1 308 ? 7.271 3.439 -23.316 1.00 87.62 308 ARG A C 1
ATOM 2361 O O . ARG A 1 308 ? 6.922 4.208 -24.224 1.00 87.62 308 ARG A O 1
ATOM 2368 N N . ARG A 1 309 ? 6.387 2.754 -22.590 1.00 87.25 309 ARG A N 1
ATOM 2369 C CA . ARG A 1 309 ? 4.927 2.896 -22.687 1.00 87.25 309 ARG A CA 1
ATOM 2370 C C . ARG A 1 309 ? 4.404 3.499 -21.390 1.00 87.25 309 ARG A C 1
ATOM 2372 O O . ARG A 1 309 ? 4.748 3.019 -20.322 1.00 87.25 309 ARG A O 1
ATOM 2379 N N . GLY A 1 310 ? 3.582 4.536 -21.505 1.00 89.12 310 GLY A N 1
ATOM 2380 C CA . GLY A 1 310 ? 2.894 5.157 -20.377 1.00 89.12 310 GLY A CA 1
ATOM 2381 C C . GLY A 1 310 ? 1.388 5.119 -20.600 1.00 89.12 310 GLY A C 1
ATOM 2382 O O . GLY A 1 310 ? 0.945 5.288 -21.740 1.00 89.12 310 GLY A O 1
ATOM 2383 N N . LEU A 1 311 ? 0.622 4.889 -19.540 1.00 92.69 311 LEU A N 1
ATOM 2384 C CA . LEU A 1 311 ? -0.837 4.943 -19.517 1.00 92.69 311 LEU A CA 1
ATOM 2385 C C . LEU A 1 311 ? -1.272 5.862 -18.374 1.00 92.69 311 LEU A C 1
ATOM 2387 O O . LEU A 1 311 ? -0.730 5.763 -17.280 1.00 92.69 311 LEU A O 1
ATOM 2391 N N . ASN A 1 312 ? -2.247 6.733 -18.636 1.00 93.62 312 ASN A N 1
ATOM 2392 C CA . ASN A 1 312 ? -2.951 7.493 -17.604 1.00 93.62 312 ASN A CA 1
ATOM 2393 C C . ASN A 1 312 ? -4.372 6.944 -17.513 1.00 93.62 312 ASN A C 1
ATOM 2395 O O . ASN A 1 312 ? -5.080 6.953 -18.525 1.00 93.62 312 ASN A O 1
ATOM 2399 N N . VAL A 1 313 ? -4.775 6.448 -16.350 1.00 93.88 313 VAL A N 1
ATOM 2400 C CA . VAL A 1 313 ? -6.028 5.704 -16.195 1.00 93.88 313 VAL A CA 1
ATOM 2401 C C . VAL A 1 313 ? -6.764 6.211 -14.975 1.00 93.88 313 VAL A C 1
ATOM 2403 O O . VAL A 1 313 ? -6.266 6.092 -13.868 1.00 93.88 313 VAL A O 1
ATOM 2406 N N . GLU A 1 314 ? -7.953 6.764 -15.158 1.00 92.56 314 GLU A N 1
ATOM 2407 C CA . GLU A 1 314 ? -8.886 6.983 -14.053 1.00 92.56 314 GLU A CA 1
ATOM 2408 C C . GLU A 1 314 ? -9.749 5.735 -13.889 1.00 92.56 314 GLU A C 1
ATOM 2410 O O . GLU A 1 314 ? -10.347 5.258 -14.860 1.00 92.56 314 GLU A O 1
ATOM 2415 N N . ALA A 1 315 ? -9.789 5.194 -12.675 1.00 88.50 315 ALA A N 1
ATOM 2416 C CA . ALA A 1 315 ? -10.589 4.031 -12.337 1.00 88.50 315 ALA A CA 1
ATOM 2417 C C . ALA A 1 315 ? -11.442 4.317 -11.098 1.00 88.50 315 ALA A C 1
ATOM 2419 O O . ALA A 1 315 ? -10.953 4.807 -10.085 1.00 88.50 315 ALA A O 1
ATOM 2420 N N . ALA A 1 316 ? -12.729 4.007 -11.215 1.00 85.06 316 ALA A N 1
ATOM 2421 C CA . ALA A 1 316 ? -13.735 4.030 -10.161 1.00 85.06 316 ALA A CA 1
ATOM 2422 C C . ALA A 1 316 ? -14.823 3.006 -10.529 1.00 85.06 316 ALA A C 1
ATOM 2424 O O . ALA A 1 316 ? -14.943 2.645 -11.707 1.00 85.06 316 ALA A O 1
ATOM 2425 N N . ASN A 1 317 ? -15.593 2.535 -9.545 1.00 74.19 317 ASN A N 1
ATOM 2426 C CA . ASN A 1 317 ? -16.708 1.601 -9.765 1.00 74.19 317 ASN A CA 1
ATOM 2427 C C . ASN A 1 317 ? -18.068 2.284 -9.763 1.00 74.19 317 ASN A C 1
ATOM 2429 O O . ASN A 1 317 ? -18.228 3.261 -9.003 1.00 74.19 317 ASN A O 1
#

Foldseek 3Di:
DDDDDDDDDDDDDDDDDPDDDDDADDPDDPDDQPQDAAEDEDEDAALLRRLQSQLQVLLVLLVQLLVVQLLLVLLVCCCPPDPQSVVLLVLQVVLCCVFPVRVLSSLNNNCNNNVHDSSSLVCVQCSQLSLQRRCSDQRRPLDDHDPPDDDFDKDKDWDDDPRATDIDIHGGDDPSQRNSKHKYKYWYQFADADGRLADDDDDDVPDDRDDPDDDPHPDGRPDGTWIKMAIPRRSAAGDLAWIETPQLQKIKGKDFPWDNHFFRNFDGSRSLNNVSNNDNYPVSNVCSQQHPRHGTKMWMWMANRVVSDIDTDIHDD

Sequence (317 aa):
DFTRPRTMKSVVSLPLVVGILALAAVTGSPGDHQLALPLVEIHASTPREFGRRMGAAAKTLIARRFAQCEELHDLLRAVHTSAEGKAVYGAFFRNASAAFPQYMEEIRGIAEGAGRTVEEIFVMNMREELGYFVPLGAHSSGAPPPPGDDWEQCSDYMIKDASYAAGMHNEDSGVEDLNTTFFLHAHLSYSAPDFPEEHFAPSRPGSAPRSPRATLRGAPWTGPPREFFAYVYSGDLPSGAFGWTPSSGLAFSLNYVRPSEGVLGGYGRGFLSRGLLDARDLDEAMDLITSWGQAGGHNYQLFDYVQRRGLNVEAAN

InterPro domains:
  IPR005079 Peptidase C45, hydrolase domain [PF03417] (226-305)
  IPR047801 Peptidase C45 [PTHR34180] (37-316)

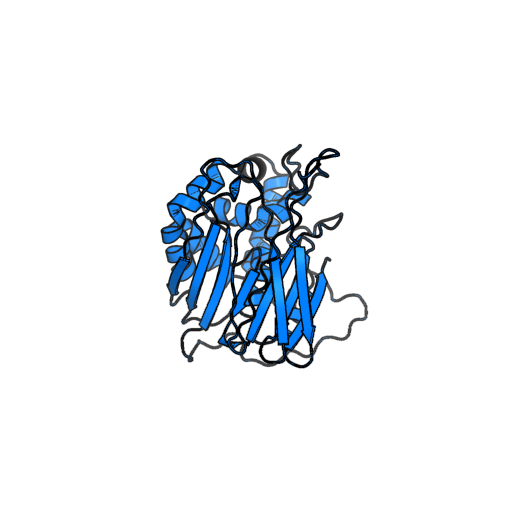Radius of gyration: 19.94 Å; chains: 1; bounding box: 47×72×49 Å

Secondary structure (DSSP, 8-state):
----PPP-------SSS----------S-SSS------EEEEEESSHHHHHHHHHHHTHHHHHHHHHH-HHHHHHHHHHHH-HHHHHHHHHHHHHHHHH-HHHHHHHHHHHHHHT--HHHHHHHHTHHHHTTTS--GGG-TTSPPPTTPPP---EEEEEE-SS-EEEEEE----GGGTT-EEEEEEEE-SPPPPPPSS-SS---TTPPPPP---S-SSSPP-SSPEEEEEEEETTSPS-SSEEEETTTTEEEEEEE---SSPPTTPBPHHHHHHHHHH-SSHHHHHHHHT-TTBSS-EEEEEEETTTTEEEEEEE--

pLDDT: mean 78.61, std 21.8, range [22.31, 98.88]